Protein AF-0000000084622965 (afdb_homodimer)

InterPro domain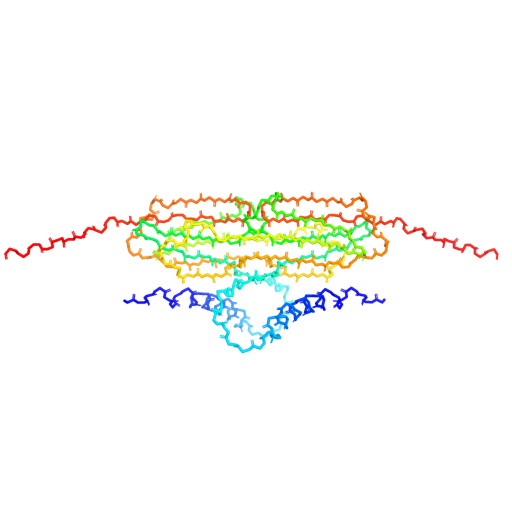s:
  IPR002068 Alpha crystallin/Hsp20 domain [PF00011] (45-143)
  IPR002068 Alpha crystallin/Hsp20 domain [PS01031] (34-144)
  IPR008978 HSP20-like chaperone [G3DSA:2.60.40.790] (1-144)
  IPR008978 HSP20-like chaperone [SSF49764] (32-140)
  IPR031107 Small heat shock protein [PTHR11527] (8-137)

Foldseek 3Di:
DPVQPPPQVVVVVVVCCVVVVVVVPPDDDDPPPPPVQFEDEWDWDWDDDPWKIKIKTFAAPDDPVQWDWDDDPQKIKIKGFFDDDPVVVPDDDPDDDDGGGIYMGIHGHDPQWDPVPKDWDDDNRMIMIITTGHPPPPPPPPDD/DPVQPPPQVVVVVVVCCVVVVVVVPPDDDDPPPPPVQFEDEWDWDWDDDPWKIKIKTFAAPDDPVQWDWDDDPQKIKIKGFFDDDPVVVPDDDPDDDDGGGIYMGIHGHDPQWDPVPKDWDDDNRMIMIITTGHPPPPPPPPDD

Nearest PDB structures (foldseek):
  5j7n-assembly1_A  TM=8.712E-01  e=1.602E-09  Xylella fastidiosa 9a5c
  3w1z-assembly1_B  TM=6.647E-01  e=2.255E-11  Schizosaccharomyces pombe 972h-
  3w1z-assembly1_D  TM=8.334E-01  e=4.338E-09  Schizosaccharomyces pombe 972h-
  3guf-assembly1_B  TM=9.170E-01  e=3.012E-08  Xanthomonas citri
  6ewn-assembly2_B  TM=8.386E-01  e=2.139E-06  Thermostichus vulcanus

Radius of gyration: 23.55 Å; Cα contacts (8 Å, |Δi|>4): 491; chains: 2; bounding box: 37×107×52 Å

pLDDT: mean 78.98, std 23.11, range [28.95, 98.62]

Structure (mmCIF, N/CA/C/O backbone):
data_AF-0000000084622965-model_v1
#
loop_
_entity.id
_entity.type
_entity.pdbx_description
1 polymer Hsp42p
#
loop_
_atom_site.group_PDB
_atom_site.id
_atom_site.type_symbol
_atom_site.label_atom_id
_atom_site.label_alt_id
_atom_site.label_comp_id
_atom_site.label_asym_id
_atom_site.label_entity_id
_atom_site.label_seq_id
_atom_site.pdbx_PDB_ins_code
_atom_site.Cartn_x
_atom_site.Cartn_y
_atom_site.Cartn_z
_atom_site.occupancy
_atom_site.B_iso_or_equiv
_atom_site.auth_seq_id
_atom_site.auth_comp_id
_atom_site.auth_asym_id
_atom_site.auth_atom_id
_atom_site.pdbx_PDB_model_num
ATOM 1 N N . MET A 1 1 ? 11.719 29.719 7.102 1 29.11 1 MET A N 1
ATOM 2 C CA . MET A 1 1 ? 12.398 28.75 7.953 1 29.11 1 MET A CA 1
ATOM 3 C C . MET A 1 1 ? 11.805 27.344 7.754 1 29.11 1 MET A C 1
ATOM 5 O O . MET A 1 1 ? 10.586 27.172 7.766 1 29.11 1 MET A O 1
ATOM 9 N N . SER A 1 2 ? 12.453 26.547 6.969 1 36.47 2 SER A N 1
ATOM 10 C CA . SER A 1 2 ? 12.398 25.234 6.328 1 36.47 2 SER A CA 1
ATOM 11 C C . SER A 1 2 ? 12.164 24.125 7.352 1 36.47 2 SER A C 1
ATOM 13 O O . SER A 1 2 ? 13.109 23.578 7.914 1 36.47 2 SER A O 1
ATOM 15 N N . LEU A 1 3 ? 11.445 24.406 8.305 1 37.72 3 LEU A N 1
ATOM 16 C CA . LEU A 1 3 ? 11.148 23.547 9.445 1 37.72 3 LEU A CA 1
ATOM 17 C C . LEU A 1 3 ? 10.898 22.109 8.992 1 37.72 3 LEU A C 1
ATOM 19 O O . LEU A 1 3 ? 11.195 21.156 9.727 1 37.72 3 LEU A O 1
ATOM 23 N N . TYR A 1 4 ? 10.156 22.031 7.93 1 42.56 4 TYR A N 1
ATOM 24 C CA . TYR A 1 4 ? 9.43 20.797 7.684 1 42.56 4 TYR A CA 1
ATOM 25 C C . TYR A 1 4 ? 10.375 19.688 7.234 1 42.56 4 TYR A C 1
ATOM 27 O O . TYR A 1 4 ? 9.93 18.641 6.781 1 42.56 4 TYR A O 1
ATOM 35 N N . GLN A 1 5 ? 11.5 20.156 6.723 1 42.56 5 GLN A N 1
ATOM 36 C CA . GLN A 1 5 ? 12.305 19.109 6.105 1 42.56 5 GLN A CA 1
ATOM 37 C C . GLN A 1 5 ? 12.609 18 7.098 1 42.56 5 GLN A C 1
ATOM 39 O O . GLN A 1 5 ? 12.609 16.812 6.73 1 42.56 5 GLN A O 1
ATOM 44 N N . SER A 1 6 ? 13.375 18.281 8.172 1 42.88 6 SER A N 1
ATOM 45 C CA . SER A 1 6 ? 14.297 17.391 8.891 1 42.88 6 SER A CA 1
ATOM 46 C C . SER A 1 6 ? 13.539 16.344 9.695 1 42.88 6 SER A C 1
ATOM 48 O O . SER A 1 6 ? 14.117 15.336 10.102 1 42.88 6 SER A O 1
ATOM 50 N N . ASN A 1 7 ? 12.398 16.672 10.188 1 46.59 7 ASN A N 1
ATOM 51 C CA . ASN A 1 7 ? 12.016 15.922 11.383 1 46.59 7 ASN A CA 1
ATOM 52 C C . ASN A 1 7 ? 11.375 14.586 11.023 1 46.59 7 ASN A C 1
ATOM 54 O O . ASN A 1 7 ? 11.156 13.734 11.891 1 46.59 7 ASN A O 1
ATOM 58 N N . VAL A 1 8 ? 10.82 14.531 9.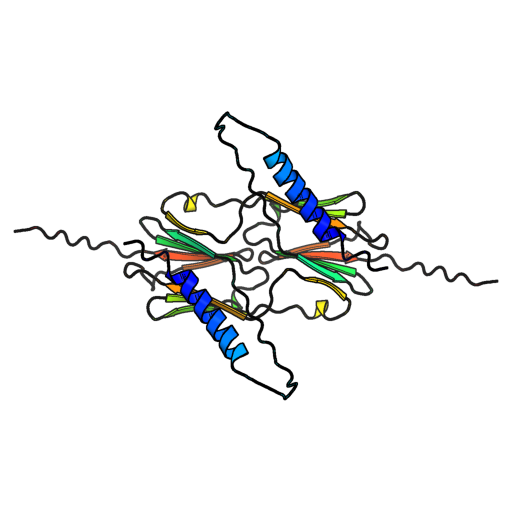922 1 50.03 8 VAL A N 1
ATOM 59 C CA . VAL A 1 8 ? 10.211 13.227 9.672 1 50.03 8 VAL A CA 1
ATOM 60 C C . VAL A 1 8 ? 11.305 12.156 9.617 1 50.03 8 VAL A C 1
ATOM 62 O O . VAL A 1 8 ? 11.133 11.062 10.156 1 50.03 8 VAL A O 1
ATOM 65 N N . ASN A 1 9 ? 12.375 12.5 8.867 1 47.72 9 ASN A N 1
ATOM 66 C CA . ASN A 1 9 ? 13.469 11.539 8.734 1 47.72 9 ASN A CA 1
ATOM 67 C C . ASN A 1 9 ? 14.102 11.211 10.078 1 47.72 9 ASN A C 1
ATOM 69 O O . ASN A 1 9 ? 14.477 10.062 10.336 1 47.72 9 ASN A O 1
ATOM 73 N N . HIS A 1 10 ? 14.227 12.266 10.836 1 49.44 10 HIS A N 1
ATOM 74 C CA . HIS A 1 10 ? 14.922 12.031 12.094 1 49.44 10 HIS A CA 1
ATOM 75 C C . HIS A 1 10 ? 14.086 11.164 13.031 1 49.44 10 HIS A C 1
ATOM 77 O O . HIS A 1 10 ? 14.633 10.375 13.805 1 49.44 10 HIS A O 1
ATOM 83 N N . ILE A 1 11 ? 12.82 11.445 13.008 1 49 11 ILE A N 1
ATOM 84 C CA . ILE A 1 11 ? 12.023 10.664 13.945 1 49 11 ILE A CA 1
ATOM 85 C C . ILE A 1 11 ? 12.039 9.188 13.539 1 49 11 ILE A C 1
ATOM 87 O O . ILE A 1 11 ? 12.148 8.305 14.391 1 49 11 ILE A O 1
ATOM 91 N N . PHE A 1 12 ? 11.977 9 12.227 1 53.34 12 PHE A N 1
ATOM 92 C CA . PHE A 1 12 ? 12.031 7.613 11.773 1 53.34 12 PHE A CA 1
ATOM 93 C C . PHE A 1 12 ? 13.398 7.004 12.07 1 53.34 12 PHE A C 1
ATOM 95 O O . PHE A 1 12 ? 13.492 5.848 12.484 1 53.34 12 PHE A O 1
ATOM 102 N N . ASP A 1 13 ? 14.391 7.828 11.812 1 51.62 13 ASP A N 1
ATOM 103 C CA . ASP A 1 13 ? 15.734 7.328 12.102 1 51.62 13 ASP A CA 1
ATOM 104 C C . ASP A 1 13 ? 15.898 7.039 13.586 1 51.62 13 ASP A C 1
ATOM 106 O O . ASP A 1 13 ? 16.469 6.012 13.969 1 51.62 13 ASP A O 1
ATOM 110 N N . ASP A 1 14 ? 15.43 7.91 14.336 1 49.62 14 ASP A N 1
ATOM 111 C CA . ASP A 1 14 ? 15.641 7.668 15.758 1 49.62 14 ASP A CA 1
ATOM 112 C C . ASP A 1 14 ? 14.805 6.488 16.25 1 49.62 14 ASP A C 1
ATOM 114 O O . ASP A 1 14 ? 15.242 5.73 17.109 1 49.62 14 ASP A O 1
ATOM 118 N N . PHE A 1 15 ? 13.625 6.406 15.797 1 51.97 15 PHE A N 1
ATOM 119 C CA . PHE A 1 15 ? 12.805 5.281 16.219 1 51.97 15 PHE A CA 1
ATOM 120 C C . PHE A 1 15 ? 13.375 3.965 15.711 1 51.97 15 PHE A C 1
ATOM 122 O O . PHE A 1 15 ? 13.461 2.986 16.453 1 51.97 15 PHE A O 1
ATOM 129 N N . ILE A 1 16 ? 13.797 4.008 14.461 1 53.91 16 ILE A N 1
ATOM 130 C CA . ILE A 1 16 ? 14.43 2.811 13.922 1 53.91 16 ILE A CA 1
ATOM 131 C C . ILE A 1 16 ? 15.758 2.559 14.633 1 53.91 16 ILE A C 1
ATOM 133 O O . ILE A 1 16 ? 16.094 1.413 14.945 1 53.91 16 ILE A O 1
ATOM 137 N N . LYS A 1 17 ? 16.422 3.617 14.773 1 51.41 17 LYS A N 1
ATOM 138 C CA . LYS A 1 17 ? 17.656 3.465 15.539 1 51.41 17 LYS A CA 1
ATOM 139 C C . LYS A 1 17 ? 17.359 2.99 16.953 1 51.41 17 LYS A C 1
ATOM 141 O O . LYS A 1 17 ? 18.062 2.121 17.484 1 51.41 17 LYS A O 1
ATOM 146 N N . ASP A 1 18 ? 16.438 3.596 17.562 1 49.41 18 ASP A N 1
ATOM 147 C CA . ASP A 1 18 ? 16.141 3.174 18.922 1 49.41 18 ASP A CA 1
ATOM 148 C C . ASP A 1 18 ? 15.586 1.749 18.953 1 49.41 18 ASP A C 1
ATOM 150 O O . ASP A 1 18 ? 15.953 0.947 19.812 1 49.41 18 ASP A O 1
ATOM 154 N N . LEU A 1 19 ? 14.805 1.505 18 1 50.16 19 LEU A N 1
ATOM 155 C CA . LEU A 1 19 ? 14.328 0.127 17.938 1 50.16 19 LEU A CA 1
ATOM 156 C C . LEU A 1 19 ? 15.438 -0.812 17.484 1 50.16 19 LEU A C 1
ATOM 158 O O . LEU A 1 19 ? 15.516 -1.953 17.938 1 50.16 19 LEU A O 1
ATOM 162 N N . SER A 1 20 ? 16.219 -0.333 16.531 1 50.91 20 SER A N 1
ATOM 163 C CA . SER A 1 20 ? 17.375 -1.125 16.125 1 50.91 20 SER A CA 1
ATOM 164 C C . SER A 1 20 ? 18.406 -1.214 17.25 1 50.91 20 SER A C 1
ATOM 166 O O . SER A 1 20 ? 19.094 -2.229 17.391 1 50.91 20 SER A O 1
ATOM 168 N N . VAL A 1 21 ? 18.719 -0.055 17.875 1 45.91 21 VAL A N 1
ATOM 169 C CA . VAL A 1 21 ? 19.625 -0.029 19.016 1 45.91 21 VAL A CA 1
ATOM 170 C C . VAL A 1 21 ? 19.047 -0.849 20.172 1 45.91 21 VAL A C 1
ATOM 172 O O . VAL A 1 21 ? 19.781 -1.497 20.922 1 45.91 21 VAL A O 1
ATOM 175 N N . ALA A 1 22 ? 17.781 -0.595 20.5 1 38.97 22 ALA A N 1
ATOM 176 C CA . ALA A 1 22 ? 17.234 -1.488 21.516 1 38.97 22 ALA A CA 1
ATOM 177 C C . ALA A 1 22 ? 17.391 -2.949 21.109 1 38.97 22 ALA A C 1
ATOM 179 O O . ALA A 1 22 ? 17.578 -3.82 21.969 1 38.97 22 ALA A O 1
ATOM 180 N N . ARG A 1 23 ? 17.406 -3.098 19.75 1 41.56 23 ARG A N 1
ATOM 181 C CA . ARG A 1 23 ? 17.734 -4.457 19.328 1 41.56 23 ARG A CA 1
ATOM 182 C C . ARG A 1 23 ? 19.234 -4.719 19.453 1 41.56 23 ARG A C 1
ATOM 184 O O . ARG A 1 23 ? 19.672 -5.871 19.406 1 41.56 23 ARG A O 1
ATOM 191 N N . ARG A 1 24 ? 19.969 -3.568 19.141 1 40.38 24 ARG A N 1
ATOM 192 C CA . ARG A 1 24 ? 21.406 -3.773 19.219 1 40.38 24 ARG A CA 1
ATOM 193 C C . ARG A 1 24 ? 21.859 -3.951 20.672 1 40.38 24 ARG A C 1
ATOM 195 O O . ARG A 1 24 ? 22.969 -4.438 20.922 1 40.38 24 ARG A O 1
ATOM 202 N N . GLY A 1 25 ? 21.281 -3.141 21.547 1 41.31 25 GLY A N 1
ATOM 203 C CA . GLY A 1 25 ? 21.906 -3.232 22.859 1 41.31 25 GLY A CA 1
ATOM 204 C C . GLY A 1 25 ? 21.828 -4.621 23.469 1 41.31 25 GLY A C 1
ATOM 205 O O . GLY A 1 25 ? 22.188 -4.82 24.625 1 41.31 25 GLY A O 1
ATOM 206 N N . GLY A 1 26 ? 20.672 -5.297 23.312 1 39.28 26 GLY A N 1
ATOM 207 C CA . GLY A 1 26 ? 20.891 -6.566 24 1 39.28 26 GLY A CA 1
ATOM 208 C C . GLY A 1 26 ? 22.047 -7.367 23.422 1 39.28 26 GLY A C 1
ATOM 209 O O . GLY A 1 26 ? 22.094 -7.602 22.203 1 39.28 26 GLY A O 1
ATOM 210 N N . THR A 1 27 ? 23.156 -7.328 24.031 1 34.44 27 THR A N 1
ATOM 211 C CA . THR A 1 27 ? 24.312 -8.211 23.906 1 34.44 27 THR A CA 1
ATOM 212 C C . THR A 1 27 ? 23.891 -9.57 23.359 1 34.44 27 THR A C 1
ATOM 214 O O . THR A 1 27 ? 22.703 -9.891 23.312 1 34.44 27 THR A O 1
ATOM 217 N N . ARG A 1 28 ? 24.703 -10.789 24.078 1 35.47 28 ARG A N 1
ATOM 218 C CA . ARG A 1 28 ? 25.172 -12.148 23.828 1 35.47 28 ARG A CA 1
ATOM 219 C C . ARG A 1 28 ? 24.016 -13.078 23.484 1 35.47 28 ARG A C 1
ATOM 221 O O . ARG A 1 28 ? 24.016 -13.703 22.422 1 35.47 28 ARG A O 1
ATOM 228 N N . SER A 1 29 ? 23.781 -14.203 24.547 1 36.44 29 SER A N 1
ATOM 229 C CA . SER A 1 29 ? 23.688 -15.664 24.594 1 36.44 29 SER A CA 1
ATOM 230 C C . SER A 1 29 ? 22.297 -16.125 24.188 1 36.44 29 SER A C 1
ATOM 232 O O . SER A 1 29 ? 22.141 -17.203 23.594 1 36.44 29 SER A O 1
ATOM 234 N N . GLY A 1 30 ? 21.281 -16.047 25.219 1 38.72 30 GLY A N 1
ATOM 235 C CA . GLY A 1 30 ? 20.203 -17.016 25.109 1 38.72 30 GLY A CA 1
ATOM 236 C C . GLY A 1 30 ? 19.406 -16.875 23.812 1 38.72 30 GLY A C 1
ATOM 237 O O . GLY A 1 30 ? 19.062 -15.758 23.422 1 38.72 30 GLY A O 1
ATOM 238 N N . ARG A 1 31 ? 19.562 -17.734 22.797 1 37.88 31 ARG A N 1
ATOM 239 C CA . ARG A 1 31 ? 18.766 -18.062 21.609 1 37.88 31 ARG A CA 1
ATOM 240 C C . ARG A 1 31 ? 17.281 -17.766 21.844 1 37.88 31 ARG A C 1
ATOM 242 O O . ARG A 1 31 ? 16.516 -18.672 22.141 1 37.88 31 ARG A O 1
ATOM 249 N N . GLY A 1 32 ? 16.969 -17.078 22.969 1 39.78 32 GLY A N 1
ATOM 250 C CA . GLY A 1 32 ? 15.539 -16.984 23.203 1 39.78 32 GLY A CA 1
ATOM 251 C C . GLY A 1 32 ? 14.758 -16.625 21.938 1 39.78 32 GLY A C 1
ATOM 252 O O . GLY A 1 32 ? 15.336 -16.109 20.984 1 39.78 32 GLY A O 1
ATOM 253 N N . HIS A 1 33 ? 13.609 -17.297 21.75 1 41.19 33 HIS A N 1
ATOM 254 C CA . HIS A 1 33 ? 12.586 -17.047 20.734 1 41.19 33 HIS A CA 1
ATOM 255 C C . HIS A 1 33 ? 12.398 -15.555 20.516 1 41.19 33 HIS A C 1
ATOM 257 O O . HIS A 1 33 ? 11.875 -14.852 21.375 1 41.19 33 HIS A O 1
ATOM 263 N N . ASN A 1 34 ? 13.32 -14.758 20.281 1 41.78 34 ASN A N 1
ATOM 264 C CA . ASN A 1 34 ? 13.281 -13.352 19.891 1 41.78 34 ASN A CA 1
ATOM 265 C C . ASN A 1 34 ? 12.031 -13.031 19.078 1 41.78 34 ASN A C 1
ATOM 267 O O . ASN A 1 34 ? 11.859 -13.516 17.969 1 41.78 34 ASN A O 1
ATOM 271 N N . THR A 1 35 ? 10.875 -13.062 19.797 1 47.41 35 THR A N 1
ATOM 272 C CA . THR A 1 35 ? 9.734 -12.438 19.125 1 47.41 35 THR A CA 1
ATOM 273 C C . THR A 1 35 ? 10.188 -11.234 18.297 1 47.41 35 THR A C 1
ATOM 275 O O . THR A 1 35 ? 10.531 -10.195 18.859 1 47.41 35 THR A O 1
ATOM 278 N N . ASN A 1 36 ? 11.023 -11.344 17.391 1 50.41 36 ASN A N 1
ATOM 279 C CA . ASN A 1 36 ? 11.453 -10.328 16.438 1 50.41 36 ASN A CA 1
ATOM 280 C C . ASN A 1 36 ? 10.297 -9.406 16.047 1 50.41 36 ASN A C 1
ATOM 282 O O . ASN A 1 36 ? 9.406 -9.812 15.297 1 50.41 36 ASN A O 1
ATOM 286 N N . ASN A 1 37 ? 9.898 -8.586 17.016 1 61.97 37 ASN A N 1
ATOM 287 C CA . ASN A 1 37 ? 8.945 -7.527 16.688 1 61.97 37 ASN A CA 1
ATOM 288 C C . ASN A 1 37 ? 9.344 -6.809 15.398 1 61.97 37 ASN A C 1
ATOM 290 O O . ASN A 1 37 ? 10.273 -5.996 15.391 1 61.97 37 ASN A O 1
ATOM 294 N N . THR A 1 38 ? 8.922 -7.297 14.234 1 80.12 38 THR A N 1
ATOM 295 C CA . THR A 1 38 ? 9.195 -6.668 12.945 1 80.12 38 THR A CA 1
ATOM 296 C C . THR A 1 38 ? 8.383 -5.383 12.789 1 80.12 38 THR A C 1
ATOM 298 O O . THR A 1 38 ? 7.258 -5.289 13.281 1 80.12 38 THR A O 1
ATOM 301 N N . PHE A 1 39 ? 9.148 -4.328 12.523 1 88.06 39 PHE A N 1
ATOM 302 C CA . PHE A 1 39 ? 8.508 -3.045 12.266 1 88.06 39 PHE A CA 1
ATOM 303 C C . PHE A 1 39 ? 8.719 -2.621 10.812 1 88.06 39 PHE A C 1
ATOM 305 O O . PHE A 1 39 ? 9.695 -3.023 10.18 1 88.06 39 PHE A O 1
ATOM 312 N N . PHE A 1 40 ? 7.711 -1.913 10.289 1 90.5 40 PHE A N 1
ATOM 313 C CA . PHE A 1 40 ? 7.891 -1.307 8.969 1 90.5 40 PHE A CA 1
ATOM 314 C C . PHE A 1 40 ? 7.422 0.144 8.977 1 90.5 40 PHE A C 1
ATOM 316 O O . PHE A 1 40 ? 6.797 0.597 9.938 1 90.5 40 PHE A O 1
ATOM 323 N N . VAL A 1 41 ? 7.812 0.844 8.016 1 93.88 41 VAL A N 1
ATOM 324 C CA . VAL A 1 41 ? 7.48 2.26 7.891 1 93.88 41 VAL A CA 1
ATOM 325 C C . VAL A 1 41 ? 6.562 2.471 6.691 1 93.88 41 VAL A C 1
ATOM 327 O O . VAL A 1 41 ? 7.008 2.402 5.543 1 93.88 41 VAL A O 1
ATOM 330 N N . PRO A 1 42 ? 5.281 2.77 6.977 1 96.75 42 PRO A N 1
ATOM 331 C CA . PRO A 1 42 ? 4.391 3.014 5.84 1 96.75 42 PRO A CA 1
ATOM 332 C C . PRO A 1 42 ? 4.797 4.238 5.023 1 96.75 42 PRO A C 1
ATOM 334 O O . PRO A 1 42 ? 5.328 5.207 5.578 1 96.75 42 PRO A O 1
ATOM 337 N N . LEU A 1 43 ? 4.559 4.215 3.723 1 96.06 43 LEU A N 1
ATOM 338 C CA . LEU A 1 43 ? 4.812 5.363 2.859 1 96.06 43 LEU A CA 1
ATOM 339 C C . LEU A 1 43 ? 3.762 6.445 3.078 1 96.06 43 LEU A C 1
ATOM 341 O O . LEU A 1 43 ? 2.568 6.152 3.162 1 96.06 43 LEU A O 1
ATOM 345 N N . ILE A 1 44 ? 4.18 7.684 3.168 1 97.25 44 ILE A N 1
ATOM 346 C CA . ILE A 1 44 ? 3.219 8.766 3.383 1 97.25 44 ILE A CA 1
ATOM 347 C C . ILE A 1 44 ? 3.5 9.906 2.408 1 97.25 44 ILE A C 1
ATOM 349 O O . ILE A 1 44 ? 4.621 10.047 1.911 1 97.25 44 ILE A O 1
ATOM 353 N N . ASP A 1 45 ? 2.463 10.625 2.098 1 96.62 45 ASP A N 1
ATOM 354 C CA . ASP A 1 45 ? 2.547 11.953 1.499 1 96.62 45 ASP A CA 1
ATOM 355 C C . ASP A 1 45 ? 2.029 13.023 2.459 1 96.62 45 ASP A C 1
ATOM 357 O O . ASP A 1 45 ? 1.051 12.797 3.174 1 96.62 45 ASP A O 1
ATOM 361 N N . VAL A 1 46 ? 2.686 14.109 2.521 1 96.5 46 VAL A N 1
ATOM 362 C CA . VAL A 1 46 ? 2.203 15.289 3.238 1 96.5 46 VAL A CA 1
ATOM 363 C C . VAL A 1 46 ? 2.162 16.484 2.297 1 96.5 46 VAL A C 1
ATOM 365 O O . VAL A 1 46 ? 3.172 16.828 1.68 1 96.5 46 VAL A O 1
ATOM 368 N N . HIS A 1 47 ? 0.979 17.047 2.18 1 96.19 47 HIS A N 1
ATOM 369 C CA . HIS A 1 47 ? 0.744 18.203 1.34 1 96.19 47 HIS A CA 1
ATOM 370 C C . HIS A 1 47 ? 0.133 19.359 2.145 1 96.19 47 HIS A C 1
ATOM 372 O O . HIS A 1 47 ? -0.588 19.109 3.117 1 96.19 47 HIS A O 1
ATOM 378 N N . GLU A 1 48 ? 0.477 20.531 1.684 1 94.88 48 GLU A N 1
ATOM 379 C CA . GLU A 1 48 ? -0.043 21.703 2.381 1 94.88 48 GLU A CA 1
ATOM 380 C C . GLU A 1 48 ? -0.612 22.719 1.398 1 94.88 48 GLU A C 1
ATOM 382 O O . GLU A 1 48 ? 0.001 23.016 0.367 1 94.88 48 GLU A O 1
ATOM 387 N N . ASN A 1 49 ? -1.786 23.25 1.648 1 93.62 49 ASN A N 1
ATOM 388 C CA . ASN A 1 49 ? -2.279 24.453 0.988 1 93.62 49 ASN A CA 1
ATOM 389 C C . ASN A 1 49 ? -2.625 25.547 1.997 1 93.62 49 ASN A C 1
ATOM 391 O O . ASN A 1 49 ? -2.213 25.484 3.156 1 93.62 49 ASN A O 1
ATOM 395 N N . ASP A 1 50 ? -3.309 26.547 1.572 1 90.69 50 ASP A N 1
ATOM 396 C CA . ASP A 1 50 ? -3.531 27.703 2.438 1 90.69 50 ASP A CA 1
ATOM 397 C C . ASP A 1 50 ? -4.469 27.359 3.59 1 90.69 50 ASP A C 1
ATOM 399 O O . ASP A 1 50 ? -4.367 27.938 4.676 1 90.69 50 ASP A O 1
ATOM 403 N N . ASN A 1 51 ? -5.207 26.328 3.414 1 93.06 51 ASN A N 1
ATOM 404 C CA . ASN A 1 51 ? -6.301 26.078 4.348 1 93.06 51 ASN A CA 1
ATOM 405 C C . ASN A 1 51 ? -6.027 24.859 5.215 1 93.06 51 ASN A C 1
ATOM 407 O O . ASN A 1 51 ? -6.562 24.734 6.32 1 93.06 51 ASN A O 1
ATOM 411 N N . GLU A 1 52 ? -5.281 23.953 4.645 1 95.19 52 GLU A N 1
ATOM 412 C CA . GLU A 1 52 ? -5.172 22.703 5.379 1 95.19 52 GLU A CA 1
ATOM 413 C C . GLU A 1 52 ? -3.936 21.922 4.949 1 95.19 52 GLU A C 1
ATOM 415 O O . GLU A 1 52 ? -3.307 22.234 3.938 1 95.19 52 GLU A O 1
ATOM 420 N N . PHE A 1 53 ? -3.539 20.938 5.773 1 95.19 53 PHE A N 1
ATOM 421 C CA . PHE A 1 53 ? -2.59 19.875 5.434 1 95.19 53 PHE A CA 1
ATOM 422 C C . PHE A 1 53 ? -3.316 18.594 5.059 1 95.19 53 PHE A C 1
ATOM 424 O O . PHE A 1 53 ? -4.391 18.312 5.586 1 95.19 53 PHE A O 1
ATOM 431 N N . PHE A 1 54 ? -2.684 17.891 4.141 1 97.06 54 PHE A N 1
ATOM 432 C CA . PHE A 1 54 ? -3.146 16.562 3.791 1 97.06 54 PHE A CA 1
ATOM 433 C C . PHE A 1 54 ? -2.074 15.523 4.09 1 97.06 54 PHE A C 1
ATOM 435 O O . PHE A 1 54 ? -0.91 15.695 3.725 1 97.06 54 PHE A O 1
ATOM 442 N N . VAL A 1 55 ? -2.492 14.492 4.793 1 97.19 55 VAL A N 1
ATOM 443 C CA . VAL A 1 55 ? -1.604 13.359 5.031 1 97.19 55 VAL A CA 1
ATOM 444 C C . VAL A 1 55 ? -2.221 12.086 4.449 1 97.19 55 VAL A C 1
ATOM 446 O O . VAL A 1 55 ? -3.359 11.734 4.773 1 97.19 55 VAL A O 1
ATOM 449 N N . ASN A 1 56 ? -1.491 11.484 3.549 1 98.12 56 ASN A N 1
ATOM 450 C CA . ASN A 1 56 ? -1.883 10.195 2.99 1 98.12 56 ASN A CA 1
ATOM 451 C C . ASN A 1 56 ? -0.92 9.094 3.408 1 98.12 56 ASN A C 1
ATOM 453 O O . ASN A 1 56 ? 0.297 9.242 3.291 1 98.12 56 ASN A O 1
ATOM 457 N N . ALA A 1 57 ? -1.398 7.996 3.928 1 98.12 57 ALA A N 1
ATOM 458 C CA . ALA A 1 57 ? -0.567 6.867 4.332 1 98.12 57 ALA A CA 1
ATOM 459 C C . ALA A 1 57 ? -1.037 5.574 3.67 1 98.12 57 ALA A C 1
ATOM 461 O O . ALA A 1 57 ? -2.232 5.273 3.66 1 98.12 57 ALA A O 1
ATOM 462 N N . GLU A 1 58 ? -0.107 4.859 3.088 1 98.5 58 GLU A N 1
ATOM 463 C CA . GLU A 1 58 ? -0.433 3.561 2.502 1 98.5 58 GLU A CA 1
ATOM 464 C C . GLU A 1 58 ? -0.459 2.467 3.564 1 98.5 58 GLU A C 1
ATOM 466 O O . GLU A 1 58 ? 0.569 2.158 4.172 1 98.5 58 GLU A O 1
ATOM 471 N N . LEU A 1 59 ? -1.641 1.868 3.711 1 98.44 59 LEU A N 1
ATOM 472 C CA . LEU A 1 59 ? -1.844 0.793 4.676 1 98.44 59 LEU A CA 1
ATOM 473 C C . LEU A 1 59 ? -2.648 -0.346 4.059 1 98.44 59 LEU A C 1
ATOM 475 O O . LEU A 1 59 ? -3.701 -0.72 4.578 1 98.44 59 LEU A O 1
ATOM 479 N N . PRO A 1 60 ? -2.102 -0.919 3.035 1 98.12 60 PRO A N 1
ATOM 480 C CA . PRO A 1 60 ? -2.863 -1.941 2.314 1 98.12 60 PRO A CA 1
ATOM 481 C C . PRO A 1 60 ? -3.143 -3.178 3.164 1 98.12 60 PRO A C 1
ATOM 483 O O . PRO A 1 60 ? -2.25 -3.668 3.861 1 98.12 60 PRO A O 1
ATOM 486 N N . GLY A 1 61 ? -4.344 -3.688 3.109 1 96.94 61 GLY A N 1
ATOM 487 C CA . GLY A 1 61 ? -4.707 -4.926 3.777 1 96.94 61 GLY A CA 1
ATOM 488 C C . GLY A 1 61 ? -5.297 -4.711 5.156 1 96.94 61 GLY A C 1
ATOM 489 O O . GLY A 1 61 ? -5.852 -5.637 5.75 1 96.94 61 GLY A O 1
ATOM 490 N N . LEU A 1 62 ? -5.195 -3.48 5.625 1 97.38 62 LEU A N 1
ATOM 491 C CA . LEU A 1 62 ? -5.73 -3.201 6.953 1 97.38 62 LEU A CA 1
ATOM 492 C C . LEU A 1 62 ? -7.188 -2.752 6.871 1 97.38 62 LEU A C 1
ATOM 494 O O . LEU A 1 62 ? -7.621 -2.227 5.844 1 97.38 62 LEU A O 1
ATOM 498 N N . ASN A 1 63 ? -7.832 -3.033 7.969 1 96 63 ASN A N 1
ATOM 499 C CA . ASN A 1 63 ? -9.148 -2.443 8.195 1 96 63 ASN A CA 1
ATOM 500 C C . ASN A 1 63 ? -9.07 -1.211 9.086 1 96 63 ASN A C 1
ATOM 502 O O . ASN A 1 63 ? -8.094 -1.034 9.82 1 96 63 ASN A O 1
ATOM 506 N N . LYS A 1 64 ? -10.148 -0.483 9.023 1 96 64 LYS A N 1
ATOM 507 C CA . LYS A 1 64 ? -10.18 0.777 9.758 1 96 64 LYS A CA 1
ATOM 508 C C . LYS A 1 64 ? -9.938 0.55 11.242 1 96 64 LYS A C 1
ATOM 510 O O . LYS A 1 64 ? -9.312 1.374 11.906 1 96 64 LYS A O 1
ATOM 515 N N . ASP A 1 65 ? -10.438 -0.574 11.789 1 96.19 65 ASP A N 1
ATOM 516 C CA . ASP A 1 65 ? -10.375 -0.813 13.227 1 96.19 65 ASP A CA 1
ATOM 517 C C . ASP A 1 65 ? -8.961 -1.198 13.656 1 96.19 65 ASP A C 1
ATOM 519 O O . ASP A 1 65 ? -8.664 -1.243 14.852 1 96.19 65 ASP A O 1
ATOM 523 N N . GLN A 1 66 ? -8.094 -1.401 12.672 1 97.19 66 GLN A N 1
ATOM 524 C CA . GLN A 1 66 ? -6.723 -1.788 12.969 1 97.19 66 GLN A CA 1
ATOM 525 C C . GLN A 1 66 ? -5.789 -0.58 12.93 1 97.19 66 GLN A C 1
ATOM 527 O O . GLN A 1 66 ? -4.578 -0.717 13.102 1 97.19 66 GLN A O 1
ATOM 532 N N . ILE A 1 67 ? -6.34 0.559 12.703 1 98.06 67 ILE A N 1
ATOM 533 C CA . ILE A 1 67 ? -5.555 1.783 12.578 1 98.06 67 ILE A CA 1
ATOM 534 C C . ILE A 1 67 ? -5.855 2.715 13.75 1 98.06 67 ILE A C 1
ATOM 536 O O . ILE A 1 67 ? -7.016 3.004 14.039 1 98.06 67 ILE A O 1
ATOM 540 N N . ASN A 1 68 ? -4.793 3.119 14.398 1 98.19 68 ASN A N 1
ATOM 541 C CA . ASN A 1 68 ? -4.902 4.09 15.484 1 98.19 68 ASN A CA 1
ATOM 542 C C . ASN A 1 68 ? -4.344 5.449 15.078 1 98.19 68 ASN A C 1
ATOM 544 O O . ASN A 1 68 ? -3.24 5.535 14.531 1 98.19 68 ASN A O 1
ATOM 548 N N . ILE A 1 69 ? -5.094 6.508 15.312 1 97.88 69 ILE A N 1
ATOM 549 C CA . ILE A 1 69 ? -4.668 7.875 15.039 1 97.88 69 ILE A CA 1
ATOM 550 C C . ILE A 1 69 ? -4.758 8.711 16.312 1 97.88 69 ILE A C 1
ATOM 552 O O . ILE A 1 69 ? -5.816 8.781 16.953 1 97.88 69 ILE A O 1
ATOM 556 N N . ASP A 1 70 ? -3.672 9.289 16.625 1 96.62 70 ASP A N 1
ATOM 557 C CA . ASP A 1 70 ? -3.623 10.109 17.844 1 96.62 70 ASP A CA 1
ATOM 558 C C . ASP A 1 70 ? -2.889 11.422 17.594 1 96.62 70 ASP A C 1
ATOM 560 O O . ASP A 1 70 ? -2.014 11.492 16.719 1 96.62 70 ASP A O 1
ATOM 564 N N . VAL A 1 71 ? -3.365 12.43 18.25 1 95.06 71 VAL A N 1
ATOM 565 C CA . VAL A 1 71 ? -2.613 13.68 18.297 1 95.06 71 VAL A CA 1
ATOM 566 C C . VAL A 1 71 ? -2.127 13.938 19.719 1 95.06 71 VAL A C 1
ATOM 568 O O . VAL A 1 71 ? -2.932 14.047 20.656 1 95.06 71 VAL A O 1
ATOM 571 N N . ARG A 1 72 ? -0.789 14.031 19.812 1 91.75 72 ARG A N 1
ATOM 572 C CA . ARG A 1 72 ? -0.172 14.273 21.109 1 91.75 72 ARG A CA 1
ATOM 573 C C . ARG A 1 72 ? 1.099 15.109 20.969 1 91.75 72 ARG A C 1
ATOM 575 O O . ARG A 1 72 ? 1.92 14.844 20.094 1 91.75 72 ARG A O 1
ATOM 582 N N . ASP A 1 73 ? 1.234 16.062 21.906 1 89.44 73 ASP A N 1
ATOM 583 C CA . ASP A 1 73 ? 2.451 16.875 21.953 1 89.44 73 ASP A CA 1
ATOM 584 C C . ASP A 1 73 ? 2.777 17.469 20.594 1 89.44 73 ASP A C 1
ATOM 586 O O . ASP A 1 73 ? 3.908 17.344 20.109 1 89.44 73 ASP A O 1
ATOM 590 N N . ASN A 1 74 ? 1.82 17.922 19.859 1 89.25 74 ASN A N 1
ATOM 591 C CA . ASN A 1 74 ? 1.94 18.609 18.578 1 89.25 74 ASN A CA 1
ATOM 592 C C . ASN A 1 74 ? 2.434 17.656 17.484 1 89.25 74 ASN A C 1
ATOM 594 O O . ASN A 1 74 ? 3.266 18.031 16.656 1 89.25 74 ASN A O 1
ATOM 598 N N . ALA A 1 75 ? 2.004 16.391 17.656 1 94.44 75 ALA A N 1
ATOM 599 C CA . ALA A 1 75 ? 2.361 15.422 16.641 1 94.44 75 ALA A CA 1
ATOM 600 C C . ALA A 1 75 ? 1.166 14.547 16.266 1 94.44 75 ALA A C 1
ATOM 602 O O . ALA A 1 75 ? 0.392 14.148 17.141 1 94.44 75 ALA A O 1
ATOM 603 N N . LEU A 1 76 ? 1.01 14.344 15.039 1 96 76 LEU A N 1
ATOM 604 C CA . LEU A 1 76 ? 0.073 13.344 14.547 1 96 76 LEU A CA 1
ATOM 605 C C . LEU A 1 76 ? 0.716 11.961 14.531 1 96 76 LEU A C 1
ATOM 607 O O . LEU A 1 76 ? 1.767 11.766 13.922 1 96 76 LEU A O 1
ATOM 611 N N . ILE A 1 77 ? 0.127 11 15.281 1 96.44 77 ILE A N 1
ATOM 612 C CA . ILE A 1 77 ? 0.697 9.664 15.383 1 96.44 77 ILE A CA 1
ATOM 613 C C . ILE A 1 77 ? -0.241 8.648 14.734 1 96.44 77 ILE A C 1
ATOM 615 O O . ILE A 1 77 ? -1.418 8.562 15.094 1 96.44 77 ILE A O 1
ATOM 619 N N . ILE A 1 78 ? 0.268 7.957 13.766 1 97.25 78 ILE A N 1
ATOM 620 C CA . ILE A 1 78 ? -0.446 6.867 13.109 1 97.25 78 ILE A CA 1
ATOM 621 C C . ILE A 1 78 ? 0.225 5.535 13.445 1 97.25 78 ILE A C 1
ATOM 623 O O . ILE A 1 78 ? 1.436 5.383 13.258 1 97.25 78 ILE A O 1
ATOM 627 N N . SER A 1 79 ? -0.577 4.633 13.984 1 97.62 79 SER A N 1
ATOM 628 C CA . SER A 1 79 ? 0.029 3.361 14.367 1 97.62 79 SER A CA 1
ATOM 629 C C . SER A 1 79 ? -0.926 2.197 14.133 1 97.62 79 SER A C 1
ATOM 631 O O . SER A 1 79 ? -2.123 2.402 13.914 1 97.62 79 SER A O 1
ATOM 633 N N . GLY A 1 80 ? -0.408 0.982 14.141 1 97.06 80 GLY A N 1
ATOM 634 C CA . GLY A 1 80 ? -1.153 -0.252 13.961 1 97.06 80 GLY A CA 1
ATOM 635 C C . GLY A 1 80 ? -0.262 -1.463 13.758 1 97.06 80 GLY A C 1
ATOM 636 O O . GLY A 1 80 ? 0.922 -1.432 14.102 1 97.06 80 GLY A O 1
ATOM 637 N N . GLU A 1 81 ? -0.927 -2.512 13.297 1 96 81 GLU A N 1
ATOM 638 C CA . GLU A 1 81 ? -0.182 -3.748 13.078 1 96 81 GLU A CA 1
ATOM 639 C C . GLU A 1 81 ? -0.771 -4.551 11.922 1 96 81 GLU A C 1
ATOM 641 O O . GLU A 1 81 ? -1.993 -4.668 11.797 1 96 81 GLU A O 1
ATOM 646 N N . THR A 1 82 ? 0.099 -4.938 11.086 1 94.25 82 THR A N 1
ATOM 647 C CA . THR A 1 82 ? -0.287 -5.871 10.031 1 94.25 82 THR A CA 1
ATOM 648 C C . THR A 1 82 ? 0.278 -7.262 10.305 1 94.25 82 THR A C 1
ATOM 650 O O . THR A 1 82 ? 1.396 -7.395 10.805 1 94.25 82 THR A O 1
ATOM 653 N N . LYS A 1 83 ? -0.551 -8.266 10.031 1 92.44 83 LYS A N 1
ATOM 654 C CA . LYS A 1 83 ? -0.125 -9.648 10.234 1 92.44 83 LYS A CA 1
ATOM 655 C C . LYS A 1 83 ? -0.29 -10.461 8.961 1 92.44 83 LYS A C 1
ATOM 657 O O . LYS A 1 83 ? -1.222 -10.234 8.188 1 92.44 83 LYS A O 1
ATOM 662 N N . LYS A 1 84 ? 0.695 -11.352 8.891 1 91.56 84 LYS A N 1
ATOM 663 C CA . LYS A 1 84 ? 0.526 -12.328 7.812 1 91.56 84 LYS A CA 1
ATOM 664 C C . LYS A 1 84 ? -0.625 -13.281 8.109 1 91.56 84 LYS A C 1
ATOM 666 O O . LYS A 1 84 ? -0.755 -13.773 9.234 1 91.56 84 LYS A O 1
ATOM 671 N N . GLU A 1 85 ? -1.495 -13.461 7.141 1 92 85 GLU A N 1
ATOM 672 C CA . GLU A 1 85 ? -2.619 -14.367 7.371 1 92 85 GLU A CA 1
ATOM 673 C C . GLU A 1 85 ? -2.143 -15.797 7.582 1 92 85 GLU A C 1
ATOM 675 O O . GLU A 1 85 ? -1.184 -16.234 6.945 1 92 85 GLU A O 1
ATOM 680 N N . GLN A 1 86 ? -2.922 -16.484 8.312 1 89.88 86 GLN A N 1
ATOM 681 C CA . GLN A 1 86 ? -2.57 -17.859 8.688 1 89.88 86 GLN A CA 1
ATOM 682 C C . GLN A 1 86 ? -2.551 -18.766 7.473 1 89.88 86 GLN A C 1
ATOM 684 O O . GLN A 1 86 ? -1.773 -19.719 7.422 1 89.88 86 GLN A O 1
ATOM 689 N N . LYS A 1 87 ? -3.4 -18.469 6.566 1 88 87 LYS A N 1
ATOM 690 C CA . LYS A 1 87 ? -3.525 -19.312 5.391 1 88 87 LYS A CA 1
ATOM 691 C C . LYS A 1 87 ? -2.221 -19.359 4.602 1 88 87 LYS A C 1
ATOM 693 O O . LYS A 1 87 ? -2.023 -20.25 3.764 1 88 87 LYS A O 1
ATOM 698 N N . TYR A 1 88 ? -1.332 -18.484 4.922 1 90.12 88 TYR A N 1
ATOM 699 C CA . TYR A 1 88 ? -0.069 -18.438 4.191 1 90.12 88 TYR A CA 1
ATOM 700 C C . TYR A 1 88 ? 1.041 -19.109 4.988 1 90.12 88 TYR A C 1
ATOM 702 O O . TYR A 1 88 ? 2.201 -19.125 4.566 1 90.12 88 TYR A O 1
ATOM 710 N N . GLU A 1 89 ? 0.658 -19.672 6.062 1 84.5 89 GLU A N 1
ATOM 711 C CA . GLU A 1 89 ? 1.651 -20.328 6.91 1 84.5 89 GLU A CA 1
ATOM 712 C C . GLU A 1 89 ? 1.98 -21.734 6.402 1 84.5 89 GLU A C 1
ATOM 714 O O . GLU A 1 89 ? 3.068 -22.25 6.66 1 84.5 89 GLU A O 1
ATOM 719 N N . LYS A 1 90 ? 0.966 -22.266 5.766 1 85.5 90 LYS A N 1
ATOM 720 C CA . LYS A 1 90 ? 1.18 -23.594 5.195 1 85.5 90 LYS A CA 1
ATOM 721 C C . LYS A 1 90 ? 1.773 -23.5 3.791 1 85.5 90 LYS A C 1
ATOM 723 O O . LYS A 1 90 ? 1.378 -22.641 3.002 1 85.5 90 LYS A O 1
ATOM 728 N N . GLY A 1 91 ? 2.734 -24.312 3.564 1 89.69 91 GLY A N 1
ATOM 729 C CA . GLY A 1 91 ? 3.328 -24.328 2.236 1 89.69 91 GLY A CA 1
ATOM 730 C C . GLY A 1 91 ? 4.602 -23.5 2.148 1 89.69 91 GLY A C 1
ATOM 731 O O . GLY A 1 91 ? 5.355 -23.406 3.117 1 89.69 91 GLY A O 1
ATOM 732 N N . GLU A 1 92 ? 4.867 -22.984 0.918 1 93.38 92 GLU A N 1
ATOM 733 C CA . GLU A 1 92 ? 6.133 -22.312 0.643 1 93.38 92 GLU A CA 1
ATOM 734 C C . GLU A 1 92 ? 5.91 -20.859 0.243 1 93.38 92 GLU A C 1
ATOM 736 O O . GLU A 1 92 ? 5 -20.547 -0.531 1 93.38 92 GLU A O 1
ATOM 741 N N . THR A 1 93 ? 6.703 -19.984 0.891 1 93.31 93 THR A N 1
ATOM 742 C CA . THR A 1 93 ? 6.734 -18.594 0.442 1 93.31 93 THR A CA 1
ATOM 743 C C . THR A 1 93 ? 7.734 -18.422 -0.698 1 93.31 93 THR A C 1
ATOM 745 O O . THR A 1 93 ? 8.945 -18.562 -0.499 1 93.31 93 THR A O 1
ATOM 748 N N . ILE A 1 94 ? 7.23 -18.078 -1.817 1 93.06 94 ILE A N 1
ATOM 749 C CA . ILE A 1 94 ? 8.07 -17.953 -3.004 1 93.06 94 ILE A CA 1
ATOM 750 C C . ILE A 1 94 ? 8.641 -16.531 -3.086 1 93.06 94 ILE A C 1
ATOM 752 O O . ILE A 1 94 ? 9.828 -16.344 -3.369 1 93.06 94 ILE A O 1
ATOM 756 N N . ILE A 1 95 ? 7.867 -15.547 -2.92 1 93.5 95 ILE A N 1
ATOM 757 C CA . ILE A 1 95 ? 8.234 -14.133 -2.91 1 93.5 95 ILE A CA 1
ATOM 758 C C . ILE A 1 95 ? 7.594 -13.445 -1.711 1 93.5 95 ILE A C 1
ATOM 760 O O . ILE A 1 95 ? 6.414 -13.664 -1.414 1 93.5 95 ILE A O 1
ATOM 764 N N . GLN A 1 96 ? 8.336 -12.734 -0.943 1 94.38 96 GLN A N 1
ATOM 765 C CA . GLN A 1 96 ? 7.816 -11.867 0.108 1 94.38 96 GLN A CA 1
ATOM 766 C C . GLN A 1 96 ? 8.383 -10.453 -0.005 1 94.38 96 GLN A C 1
ATOM 768 O O . GLN A 1 96 ? 9.531 -10.211 0.373 1 94.38 96 GLN A O 1
ATOM 773 N N . GLU A 1 97 ? 7.59 -9.578 -0.522 1 95.44 97 GLU A N 1
ATOM 774 C CA . GLU A 1 97 ? 8.016 -8.188 -0.649 1 95.44 97 GLU A CA 1
ATOM 775 C C . GLU A 1 97 ? 7.27 -7.293 0.337 1 95.44 97 GLU A C 1
ATOM 777 O O . GLU A 1 97 ? 7.746 -6.207 0.68 1 95.44 97 GLU A O 1
ATOM 782 N N . ARG A 1 98 ? 6.125 -7.75 0.783 1 95.81 98 ARG A N 1
ATOM 783 C CA . ARG A 1 98 ? 5.301 -6.965 1.695 1 95.81 98 ARG A CA 1
ATOM 784 C C . ARG A 1 98 ? 5.859 -7.008 3.113 1 95.81 98 ARG A C 1
ATOM 786 O O . ARG A 1 98 ? 6.48 -7.996 3.512 1 95.81 98 ARG A O 1
ATOM 793 N N . SER A 1 99 ? 5.57 -5.902 3.783 1 92.94 99 SER A N 1
ATOM 794 C CA . SER A 1 99 ? 6.016 -5.812 5.168 1 92.94 99 SER A CA 1
ATOM 795 C C . SE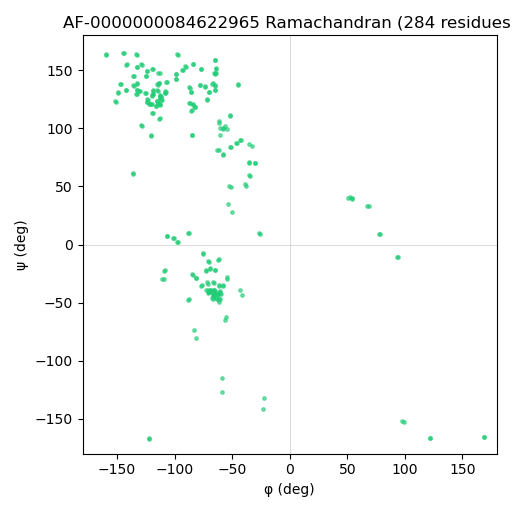R A 1 99 ? 4.891 -6.164 6.137 1 92.94 99 SER A C 1
ATOM 797 O O . SER A 1 99 ? 3.732 -5.812 5.902 1 92.94 99 SER A O 1
ATOM 799 N N . TYR A 1 100 ? 5.379 -6.848 7.188 1 93.75 100 TYR A N 1
ATOM 800 C CA . TYR A 1 100 ? 4.449 -7.211 8.25 1 93.75 100 TYR A CA 1
ATOM 801 C C . TYR A 1 100 ? 4.988 -6.785 9.617 1 93.75 100 TYR A C 1
ATOM 803 O O . TYR A 1 100 ? 6.203 -6.684 9.805 1 93.75 100 TYR A O 1
ATOM 811 N N . GLY A 1 101 ? 4.102 -6.59 10.555 1 94.69 101 GLY A N 1
ATOM 812 C CA . GLY A 1 101 ? 4.48 -6.148 11.891 1 94.69 101 GLY A CA 1
ATOM 813 C C . GLY A 1 101 ? 3.822 -4.844 12.297 1 94.69 101 GLY A C 1
ATOM 814 O O . GLY A 1 101 ? 2.83 -4.43 11.695 1 94.69 101 GLY A O 1
ATOM 815 N N . SER A 1 102 ? 4.371 -4.34 13.328 1 95.81 102 SER A N 1
ATOM 816 C CA . SER A 1 102 ? 3.832 -3.08 13.828 1 95.81 102 SER A CA 1
ATOM 817 C C . SER A 1 102 ? 4.426 -1.889 13.086 1 95.81 102 SER A C 1
ATOM 819 O O . SER A 1 102 ? 5.5 -1.993 12.492 1 95.81 102 SER A O 1
ATOM 821 N N . PHE A 1 103 ? 3.682 -0.845 13.102 1 94.31 103 PHE A N 1
ATOM 822 C CA . PHE A 1 103 ? 4.188 0.399 12.531 1 94.31 103 PHE A CA 1
ATOM 823 C C . PHE A 1 103 ? 3.744 1.596 13.359 1 94.31 103 PHE A C 1
ATOM 825 O O . PHE A 1 103 ? 2.721 1.537 14.047 1 94.31 103 PHE A O 1
ATOM 832 N N . THR A 1 104 ? 4.508 2.623 13.273 1 94.94 104 THR A N 1
ATOM 833 C CA . THR A 1 104 ? 4.199 3.916 13.875 1 94.94 104 THR A CA 1
ATOM 834 C C . THR A 1 104 ? 4.832 5.051 13.07 1 94.94 104 THR A C 1
ATOM 836 O O . THR A 1 104 ? 6.023 5.008 12.758 1 94.94 104 THR A O 1
ATOM 839 N N . ARG A 1 105 ? 4.008 5.957 12.625 1 94.69 105 ARG A N 1
ATOM 840 C CA . ARG A 1 105 ? 4.477 7.188 12 1 94.69 105 ARG A CA 1
ATOM 841 C C . ARG A 1 105 ? 4.105 8.406 12.844 1 94.69 105 ARG A C 1
ATOM 843 O O . ARG A 1 105 ? 2.98 8.508 13.336 1 94.69 105 ARG A O 1
ATOM 850 N N . SER A 1 106 ? 5.055 9.219 13.039 1 94.31 106 SER A N 1
ATOM 851 C CA . SER A 1 106 ? 4.812 10.469 13.75 1 94.31 106 SER A CA 1
ATOM 852 C C . SER A 1 106 ? 5.141 11.672 12.867 1 94.31 106 SER A C 1
ATOM 854 O O . SER A 1 106 ? 6.23 11.75 12.297 1 94.31 106 SER A O 1
ATOM 856 N N . ILE A 1 107 ? 4.203 12.57 12.766 1 93 107 ILE A N 1
ATOM 857 C CA . ILE A 1 107 ? 4.367 13.773 11.953 1 93 107 ILE A CA 1
ATOM 858 C C . ILE A 1 107 ? 4.199 15.016 12.828 1 93 107 ILE A C 1
ATOM 860 O O . ILE A 1 107 ? 3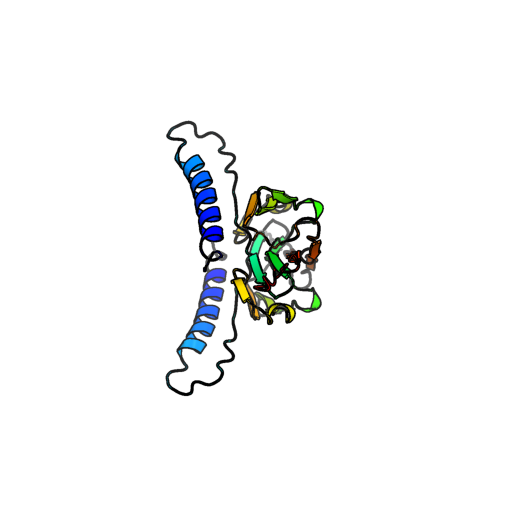.148 15.211 13.445 1 93 107 ILE A O 1
ATOM 864 N N . SER A 1 108 ? 5.184 15.797 12.859 1 93.31 108 SER A N 1
ATOM 865 C CA . SER A 1 108 ? 5.094 17.031 13.625 1 93.31 108 SER A CA 1
ATOM 866 C C . SER A 1 108 ? 4.082 17.984 13.008 1 93.31 108 SER A C 1
ATOM 868 O O . SER A 1 108 ? 4.039 18.156 11.789 1 93.31 108 SER A O 1
ATOM 870 N N . LEU A 1 109 ? 3.33 18.609 13.914 1 92.38 109 LEU A N 1
ATOM 871 C CA . LEU A 1 109 ? 2.291 19.516 13.445 1 92.38 109 LEU A CA 1
ATOM 872 C C . LEU A 1 109 ? 2.68 20.969 13.719 1 92.38 109 LEU A C 1
ATOM 874 O O . LEU A 1 109 ? 3.043 21.312 14.844 1 92.38 109 LEU A O 1
ATOM 878 N N . PRO A 1 110 ? 2.52 21.75 12.688 1 91.06 110 PRO A N 1
ATOM 879 C CA . PRO A 1 110 ? 2.707 23.188 12.961 1 91.06 110 PRO A CA 1
ATOM 880 C C . PRO A 1 110 ? 1.654 23.75 13.914 1 91.06 110 PRO A C 1
ATOM 882 O O . PRO A 1 110 ? 0.556 23.188 14.016 1 91.06 110 PRO A O 1
ATOM 885 N N . PRO A 1 111 ? 2.027 24.875 14.516 1 90 111 PRO A N 1
ATOM 886 C CA . PRO A 1 111 ? 1.13 25.438 15.523 1 90 111 PRO A CA 1
ATOM 887 C C . PRO A 1 111 ? -0.202 25.906 14.938 1 90 111 PRO A C 1
ATOM 889 O O . PRO A 1 111 ? -1.19 26.031 15.672 1 90 111 PRO A O 1
ATOM 892 N N . ASN A 1 112 ? -0.293 26.172 13.742 1 91.62 112 ASN A N 1
ATOM 893 C CA . ASN A 1 112 ? -1.513 26.719 13.156 1 91.62 112 ASN A CA 1
ATOM 894 C C . ASN A 1 112 ? -2.471 25.609 12.719 1 91.62 112 ASN A C 1
ATOM 896 O O . ASN A 1 112 ? -3.455 25.875 12.023 1 91.62 112 ASN A O 1
ATOM 900 N N . VAL A 1 113 ? -2.197 24.375 13.086 1 94.5 113 VAL A N 1
ATOM 901 C CA . VAL A 1 113 ? -3.109 23.281 12.781 1 94.5 113 VAL A CA 1
ATOM 902 C C . VAL A 1 113 ? -4.176 23.172 13.867 1 94.5 113 VAL A C 1
ATOM 904 O O . VAL A 1 113 ? -3.863 23.219 15.055 1 94.5 113 VAL A O 1
ATOM 907 N N . LYS A 1 114 ? -5.434 23.094 13.477 1 94.25 114 LYS A N 1
ATOM 908 C CA . LYS A 1 114 ? -6.543 22.859 14.391 1 94.25 114 LYS A CA 1
ATOM 909 C C . LYS A 1 114 ? -6.734 21.359 14.648 1 94.25 114 LYS A C 1
ATOM 911 O O . LYS A 1 114 ? -7.523 20.703 13.961 1 94.25 114 LYS A O 1
ATOM 916 N N . ALA A 1 115 ? -6.148 20.906 15.68 1 93.19 115 ALA A N 1
ATOM 917 C CA . ALA A 1 115 ? -6.094 19.469 15.945 1 93.19 115 ALA A CA 1
ATOM 918 C C . ALA A 1 115 ? -7.496 18.891 16.125 1 93.19 115 ALA A C 1
ATOM 920 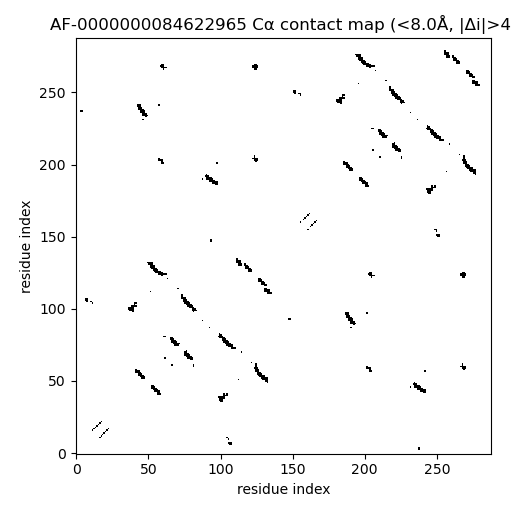O O . ALA A 1 115 ? -7.758 17.75 15.734 1 93.19 115 ALA A O 1
ATOM 921 N N . GLU A 1 116 ? -8.398 19.641 16.703 1 93.5 116 GLU A N 1
ATOM 922 C CA . GLU A 1 116 ? -9.742 19.156 17.016 1 93.5 116 GLU A CA 1
ATOM 923 C C . GLU A 1 116 ? -10.57 18.984 15.742 1 93.5 116 GLU A C 1
ATOM 925 O O . GLU A 1 116 ? -11.609 18.312 15.766 1 93.5 116 GLU A O 1
ATOM 930 N N . ASP A 1 117 ? -10.109 19.531 14.664 1 95.62 117 ASP A N 1
ATOM 931 C CA . ASP A 1 117 ? -10.898 19.5 13.438 1 95.62 117 ASP A CA 1
ATOM 932 C C . ASP A 1 117 ? -10.32 18.5 12.43 1 95.62 117 ASP A C 1
ATOM 934 O O . ASP A 1 117 ? -10.789 18.422 11.289 1 95.62 117 ASP A O 1
ATOM 938 N N . ILE A 1 118 ? -9.367 17.781 12.891 1 97 118 ILE A N 1
ATOM 939 C CA . ILE A 1 118 ? -8.742 16.812 11.992 1 97 118 ILE A CA 1
ATOM 940 C C . ILE A 1 118 ? -9.758 15.742 11.602 1 97 118 ILE A C 1
ATOM 942 O O . ILE A 1 118 ? -10.492 15.242 12.461 1 97 118 ILE A O 1
ATOM 946 N N . THR A 1 119 ? -9.836 15.43 10.305 1 98 119 THR A N 1
ATOM 947 C CA . THR A 1 119 ? -10.703 14.367 9.82 1 98 119 THR A CA 1
ATOM 948 C C . THR A 1 119 ? -9.898 13.273 9.125 1 98 119 THR A C 1
ATOM 950 O O . THR A 1 119 ? -8.805 13.539 8.609 1 98 119 THR A O 1
ATOM 953 N N . ALA A 1 120 ? -10.422 12.07 9.188 1 98.12 120 ALA A N 1
ATOM 954 C CA . ALA A 1 120 ? -9.742 10.922 8.602 1 98.12 120 ALA A CA 1
ATOM 955 C C . ALA A 1 120 ? -10.703 10.086 7.758 1 98.12 120 ALA A C 1
ATOM 957 O O . ALA A 1 120 ? -11.875 9.922 8.117 1 98.12 120 ALA A O 1
ATOM 958 N N . LYS A 1 121 ? -10.242 9.664 6.66 1 97.81 121 LYS A N 1
ATOM 959 C CA . LYS A 1 121 ? -10.938 8.711 5.801 1 97.81 121 LYS A CA 1
ATOM 960 C C . LYS A 1 121 ? -10.008 7.562 5.395 1 97.81 121 LYS A C 1
ATOM 962 O O . LYS A 1 121 ? -8.836 7.781 5.09 1 97.81 121 LYS A O 1
ATOM 967 N N . PHE A 1 122 ? -10.516 6.359 5.539 1 97.88 122 PHE A N 1
ATOM 968 C CA . PHE A 1 122 ? -9.758 5.191 5.109 1 97.88 122 PHE A CA 1
ATOM 969 C C . PHE A 1 122 ? -10.5 4.426 4.027 1 97.88 122 PHE A C 1
ATOM 971 O O . PHE A 1 122 ? -11.57 3.865 4.277 1 97.88 122 PHE A O 1
ATOM 978 N N . GLU A 1 123 ? -9.867 4.465 2.797 1 96.44 123 GLU A N 1
ATOM 979 C CA . GLU A 1 123 ? -10.477 3.801 1.647 1 96.44 123 GLU A CA 1
ATOM 980 C C . GLU A 1 123 ? -9.414 3.143 0.767 1 96.44 123 GLU A C 1
ATOM 982 O O . GLU A 1 123 ? -8.375 3.742 0.487 1 96.44 123 GLU A O 1
ATOM 987 N N . ASN A 1 124 ? -9.672 1.898 0.4 1 97 124 ASN A N 1
ATOM 988 C CA . ASN A 1 124 ? -8.82 1.161 -0.525 1 97 124 ASN A CA 1
ATOM 989 C C . ASN A 1 124 ? -7.367 1.145 -0.057 1 97 124 ASN A C 1
ATOM 991 O O . ASN A 1 124 ? -6.453 1.363 -0.852 1 97 124 ASN A O 1
ATOM 995 N N . GLY A 1 125 ? -7.246 0.983 1.249 1 97.94 125 GLY A N 1
ATOM 996 C CA . GLY A 1 125 ? -5.922 0.81 1.819 1 97.94 125 GLY A CA 1
ATOM 997 C C . GLY A 1 125 ? -5.148 2.109 1.943 1 97.94 125 GLY A C 1
ATOM 998 O O . GLY A 1 125 ? -3.939 2.1 2.178 1 97.94 125 GLY A O 1
ATOM 999 N N . LEU A 1 126 ? -5.855 3.213 1.694 1 98.38 126 LEU A N 1
ATOM 1000 C CA . LEU A 1 126 ? -5.246 4.535 1.8 1 98.38 126 LEU A CA 1
ATOM 1001 C C . LEU A 1 126 ? -5.906 5.348 2.91 1 98.38 126 LEU A C 1
ATOM 1003 O O . LEU A 1 126 ? -7.117 5.574 2.885 1 98.38 126 LEU A O 1
ATOM 1007 N N . LEU A 1 127 ? -5.105 5.738 3.914 1 98.62 127 LEU A N 1
ATOM 1008 C CA . LEU A 1 127 ? -5.566 6.645 4.961 1 98.62 127 LEU A CA 1
ATOM 1009 C C . LEU A 1 127 ? -5.367 8.102 4.543 1 98.62 127 LEU A C 1
ATOM 1011 O O . LEU A 1 127 ? -4.262 8.5 4.18 1 98.62 127 LEU A O 1
ATOM 1015 N N . GLU A 1 128 ? -6.43 8.812 4.531 1 98.38 128 GLU A N 1
ATOM 1016 C CA . GLU A 1 128 ? -6.359 10.234 4.211 1 98.38 128 GLU A CA 1
ATOM 1017 C C . GLU A 1 128 ? -6.77 11.094 5.402 1 98.38 128 GLU A C 1
ATOM 1019 O O . GLU A 1 128 ? -7.875 10.953 5.926 1 98.38 128 GLU A O 1
ATOM 1024 N N . LEU A 1 129 ? -5.891 11.961 5.801 1 98.44 129 LEU A N 1
ATOM 1025 C CA . LEU A 1 129 ? -6.176 12.891 6.887 1 98.44 129 LEU A CA 1
ATOM 1026 C C . LEU A 1 129 ? -6.191 14.328 6.383 1 98.44 129 LEU A C 1
ATOM 1028 O O . LEU A 1 129 ? -5.359 14.711 5.555 1 98.44 129 LEU A O 1
ATOM 1032 N N . LYS A 1 130 ? -7.121 15.023 6.852 1 98.06 130 LYS A N 1
ATOM 1033 C CA . LYS A 1 130 ? -7.199 16.469 6.621 1 98.06 130 LYS A CA 1
ATOM 1034 C C . LYS A 1 130 ? -6.973 17.234 7.918 1 98.06 130 LYS A C 1
ATOM 1036 O O . LYS A 1 130 ? -7.629 16.984 8.93 1 98.06 130 LYS A O 1
ATOM 1041 N N . LEU A 1 131 ? -6.043 18.156 7.863 1 97.5 131 LEU A N 1
ATOM 1042 C CA . LEU A 1 131 ? -5.668 18.953 9.031 1 97.5 131 LEU A CA 1
ATOM 1043 C C . LEU A 1 131 ? -5.883 20.438 8.781 1 97.5 131 LEU A C 1
ATOM 1045 O O . LEU A 1 131 ? -4.977 21.125 8.312 1 97.5 131 LEU A O 1
ATOM 1049 N N . PRO A 1 132 ? -7.02 20.953 9.172 1 97.25 132 PRO A N 1
ATOM 1050 C CA . PRO A 1 132 ? -7.305 22.375 8.922 1 97.25 132 PRO A CA 1
ATOM 1051 C C . PRO A 1 132 ? -6.371 23.312 9.695 1 97.25 132 PRO A C 1
ATOM 1053 O O . PRO A 1 132 ? -5.957 22.984 10.812 1 97.25 132 PRO A O 1
ATOM 1056 N N . LYS A 1 133 ? -6.105 24.453 9.062 1 94.44 133 LYS A N 1
ATOM 1057 C CA . LYS A 1 133 ? -5.289 25.469 9.703 1 94.44 133 LYS A CA 1
ATOM 1058 C C . LYS A 1 133 ? -6.16 26.484 10.438 1 94.44 133 LYS A C 1
ATOM 1060 O O . LYS A 1 133 ? -7.297 26.75 10.039 1 94.44 133 LYS A O 1
ATOM 1065 N N . SER A 1 134 ? -5.535 27.016 11.5 1 89.75 134 SER A N 1
ATOM 1066 C CA . SER A 1 134 ? -6.207 28.109 12.188 1 89.75 134 SER A CA 1
ATOM 1067 C C . SER A 1 134 ? -6.055 29.422 11.414 1 89.75 134 SER A C 1
ATOM 1069 O O . SER A 1 134 ? -5.055 29.625 10.727 1 89.75 134 SER A O 1
ATOM 1071 N N . ALA A 1 135 ? -7.066 30.203 11.289 1 73.62 135 ALA A N 1
ATOM 1072 C CA . ALA A 1 135 ? -7.039 31.5 10.609 1 73.62 135 ALA A CA 1
ATOM 1073 C C . ALA A 1 135 ? -5.902 32.375 11.133 1 73.62 135 ALA A C 1
ATOM 1075 O O . ALA A 1 135 ? -5.547 32.312 12.312 1 73.62 135 ALA A O 1
ATOM 1076 N N . SER A 1 136 ? -4.906 32.594 10.273 1 61.44 136 SER A N 1
ATOM 1077 C CA . SER A 1 136 ? -3.855 33.5 10.672 1 61.44 136 SER A CA 1
ATOM 1078 C C . SER A 1 136 ? -4.438 34.75 11.344 1 61.44 136 SER A C 1
ATOM 1080 O O . SER A 1 136 ? -5.367 35.375 10.82 1 61.44 136 SER A O 1
ATOM 1082 N N . SER A 1 137 ? -4.562 34.625 12.586 1 51.16 137 SER A N 1
ATOM 1083 C CA . SER A 1 137 ? -4.891 35.906 13.211 1 51.16 137 SER A CA 1
ATOM 1084 C C . SER A 1 137 ? -3.922 37 12.773 1 51.16 137 SER A C 1
ATOM 1086 O O . SER A 1 137 ? -2.746 36.969 13.148 1 51.16 137 SER A O 1
ATOM 1088 N N . GLY A 1 138 ? -3.764 37.062 11.523 1 49.84 138 GLY A N 1
ATOM 1089 C CA . GLY A 1 138 ? -2.967 38.25 11.188 1 49.84 138 GLY A CA 1
ATOM 1090 C C . GLY A 1 138 ? -3.205 39.406 12.117 1 49.84 138 GLY A C 1
ATOM 1091 O O . GLY A 1 138 ? -4.344 39.844 12.281 1 49.84 138 GLY A O 1
ATOM 1092 N N . LYS A 1 139 ? -2.531 39.375 13.141 1 51.84 139 LYS A N 1
ATOM 1093 C CA . LYS A 1 139 ? -2.533 40.562 13.992 1 51.84 139 LYS A CA 1
ATOM 1094 C C . LYS A 1 139 ? -2.068 41.781 13.219 1 51.84 139 LYS A C 1
ATOM 1096 O O . LYS A 1 139 ? -0.928 41.844 12.758 1 51.84 139 LYS A O 1
ATOM 1101 N N . LYS A 1 140 ? -2.967 42.312 12.414 1 51.5 140 LYS A N 1
ATOM 1102 C CA . LYS A 1 140 ? -2.631 43.625 11.867 1 51.5 140 LYS A CA 1
ATOM 1103 C C . LYS A 1 140 ? -2.248 44.594 12.977 1 51.5 140 LYS A C 1
ATOM 1105 O O . LYS A 1 140 ? -3.059 44.906 13.859 1 51.5 140 LYS A O 1
ATOM 1110 N N . ILE A 1 141 ? -1.085 44.438 13.242 1 51.47 141 ILE A N 1
ATOM 1111 C CA . ILE A 1 141 ? -0.62 45.438 14.172 1 51.47 141 ILE A CA 1
ATOM 1112 C C . ILE A 1 141 ? -0.735 46.812 13.523 1 51.47 141 ILE A C 1
ATOM 1114 O O . ILE A 1 141 ? -0.083 47.094 12.508 1 51.47 141 ILE A O 1
ATOM 1118 N N . THR A 1 142 ? -1.803 47.375 13.516 1 49.38 142 THR A N 1
ATOM 1119 C CA . THR A 1 142 ? -1.926 48.781 13.133 1 49.38 142 THR A CA 1
ATOM 1120 C C . THR A 1 142 ? -1.059 49.656 14.031 1 49.38 142 THR A C 1
ATOM 1122 O O . THR A 1 142 ? -1.123 49.562 15.258 1 49.38 142 THR A O 1
ATOM 1125 N N . ILE A 1 143 ? 0.033 49.938 13.453 1 57.62 143 ILE A N 1
ATOM 1126 C CA . ILE A 1 143 ? 0.813 50.969 14.172 1 57.62 143 ILE A CA 1
ATOM 1127 C C . ILE A 1 143 ? -0.034 52.219 14.391 1 57.62 143 ILE A C 1
ATOM 1129 O O . ILE A 1 143 ? -0.599 52.75 13.445 1 57.62 143 ILE A O 1
ATOM 1133 N N . GLU A 1 144 ? -0.54 52.344 15.508 1 50.28 144 GLU A N 1
ATOM 1134 C CA . GLU A 1 144 ? -1.027 53.688 15.805 1 50.28 144 GLU A CA 1
ATOM 1135 C C . GLU A 1 144 ? 0.071 54.719 15.617 1 50.28 144 GLU A C 1
ATOM 1137 O O . GLU A 1 144 ? 1.242 54.469 15.891 1 50.28 144 GLU A O 1
ATOM 1142 N N . MET B 1 1 ? 14.328 -28.531 -8.555 1 28.95 1 MET B N 1
ATOM 1143 C CA . MET B 1 1 ? 14.664 -27.516 -9.547 1 28.95 1 MET B CA 1
ATOM 1144 C C . MET B 1 1 ? 13.961 -26.203 -9.234 1 28.95 1 MET B C 1
ATOM 1146 O O . MET B 1 1 ? 12.742 -26.172 -9.047 1 28.95 1 MET B O 1
ATOM 1150 N N . SER B 1 2 ? 14.586 -25.328 -8.523 1 36.25 2 SER B N 1
ATOM 1151 C CA . SER B 1 2 ? 14.547 -24.016 -7.895 1 36.25 2 SER B CA 1
ATOM 1152 C C . SER B 1 2 ? 14.094 -22.953 -8.883 1 36.25 2 SER B C 1
ATOM 1154 O O . SER B 1 2 ? 14.93 -22.297 -9.523 1 36.25 2 SER B O 1
ATOM 1156 N N . LEU B 1 3 ? 13.352 -23.328 -9.812 1 37.62 3 LEU B N 1
ATOM 1157 C CA . LEU B 1 3 ? 12.891 -22.516 -10.938 1 37.62 3 LEU B CA 1
ATOM 1158 C C . LEU B 1 3 ? 12.461 -21.125 -10.461 1 37.62 3 LEU B C 1
ATOM 1160 O O . LEU B 1 3 ? 12.43 -20.172 -11.25 1 37.62 3 LEU B O 1
ATOM 1164 N N . TYR B 1 4 ? 11.828 -21.141 -9.336 1 42.47 4 TYR B N 1
ATOM 1165 C CA . TYR B 1 4 ? 10.977 -20 -9.016 1 42.47 4 TYR B CA 1
ATOM 1166 C C . TYR B 1 4 ? 11.812 -18.781 -8.656 1 42.47 4 TYR B C 1
ATOM 1168 O O . TYR B 1 4 ? 11.289 -17.781 -8.172 1 42.47 4 TYR B O 1
ATOM 1176 N N . GLN B 1 5 ? 13.039 -19.125 -8.242 1 42.31 5 GLN B N 1
ATOM 1177 C CA . GLN B 1 5 ? 13.781 -17.984 -7.727 1 42.31 5 GLN B CA 1
ATOM 1178 C C . GLN B 1 5 ? 13.852 -16.859 -8.75 1 42.31 5 GLN B C 1
ATOM 1180 O O . GLN B 1 5 ? 13.766 -15.68 -8.398 1 42.31 5 GLN B O 1
ATOM 1185 N N . SER B 1 6 ? 14.484 -17.078 -9.93 1 42.94 6 SER B N 1
ATOM 1186 C CA . SER B 1 6 ? 15.203 -16.125 -10.766 1 42.94 6 SER B CA 1
ATOM 1187 C C . SER B 1 6 ? 14.25 -15.148 -11.438 1 42.94 6 SER B C 1
ATOM 1189 O O . SER B 1 6 ? 14.664 -14.07 -11.867 1 42.94 6 SER B O 1
ATOM 1191 N N . ASN B 1 7 ? 13.094 -15.586 -11.781 1 46.31 7 ASN B N 1
ATOM 1192 C CA . ASN B 1 7 ? 12.492 -14.875 -12.898 1 46.31 7 ASN B CA 1
ATOM 1193 C C . ASN B 1 7 ? 11.758 -13.617 -12.438 1 46.31 7 ASN B C 1
ATOM 1195 O O . ASN B 1 7 ? 11.359 -12.797 -13.258 1 46.31 7 ASN B O 1
ATOM 1199 N N . VAL B 1 8 ? 11.359 -13.641 -11.266 1 49.69 8 VAL B N 1
ATOM 1200 C CA . VAL B 1 8 ? 10.648 -12.406 -10.922 1 49.69 8 VAL B CA 1
ATOM 1201 C C . VAL B 1 8 ? 11.617 -11.227 -10.992 1 49.69 8 VAL B C 1
ATOM 1203 O O . VAL B 1 8 ? 11.25 -10.148 -11.469 1 49.69 8 VAL B O 1
ATOM 1206 N N . ASN B 1 9 ? 12.812 -11.445 -10.398 1 47.22 9 ASN B N 1
ATOM 1207 C CA . ASN B 1 9 ? 13.812 -10.375 -10.391 1 47.22 9 ASN B CA 1
ATOM 1208 C C . ASN B 1 9 ? 14.203 -9.969 -11.812 1 47.22 9 ASN B C 1
ATOM 1210 O O . ASN B 1 9 ? 14.414 -8.789 -12.086 1 47.22 9 ASN B O 1
ATOM 1214 N N . HIS B 1 10 ? 14.336 -10.984 -12.586 1 49.12 10 HIS B N 1
ATOM 1215 C CA . HIS B 1 10 ? 14.828 -10.68 -13.922 1 49.12 10 HIS B CA 1
ATOM 1216 C C . HIS B 1 10 ? 13.797 -9.906 -14.727 1 49.12 10 HIS B C 1
ATOM 1218 O O . HIS B 1 10 ? 14.148 -9.062 -15.555 1 49.12 10 HIS B O 1
ATOM 1224 N N . ILE B 1 11 ? 12.57 -10.305 -14.531 1 48.53 11 ILE B N 1
ATOM 1225 C CA . ILE B 1 11 ? 11.57 -9.617 -15.344 1 48.53 11 ILE B CA 1
ATOM 1226 C C . ILE B 1 11 ? 11.477 -8.156 -14.93 1 48.53 11 ILE B C 1
ATOM 1228 O O . ILE B 1 11 ? 11.375 -7.262 -15.773 1 48.53 11 ILE B O 1
ATOM 1232 N N . PHE B 1 12 ? 11.555 -7.965 -13.602 1 53.41 12 PHE B N 1
ATOM 1233 C CA . PHE B 1 12 ? 11.523 -6.578 -13.148 1 53.41 12 PHE B CA 1
ATOM 1234 C C . PHE B 1 12 ? 12.766 -5.828 -13.609 1 53.41 12 PHE B C 1
ATOM 1236 O O . PHE B 1 12 ? 12.68 -4.664 -14.008 1 53.41 12 PHE B O 1
ATOM 1243 N N . ASP B 1 13 ? 13.875 -6.539 -13.477 1 51.88 13 ASP B N 1
ATOM 1244 C CA . ASP B 1 13 ? 15.102 -5.902 -13.93 1 51.88 13 ASP B CA 1
ATOM 1245 C C . ASP B 1 13 ? 15.047 -5.602 -15.43 1 51.88 13 ASP B C 1
ATOM 1247 O O . ASP B 1 13 ? 15.445 -4.523 -15.867 1 51.88 13 ASP B O 1
ATOM 1251 N N . ASP B 1 14 ? 14.562 -6.512 -16.109 1 48.53 14 ASP B N 1
ATOM 1252 C CA . ASP B 1 14 ? 14.578 -6.258 -17.547 1 48.53 14 ASP B CA 1
ATOM 1253 C C . ASP B 1 14 ? 13.57 -5.176 -17.922 1 48.53 14 ASP B C 1
ATOM 1255 O O . ASP B 1 14 ? 13.812 -4.371 -18.812 1 48.53 14 ASP B O 1
ATOM 1259 N N . PHE B 1 15 ? 12.414 -5.199 -17.359 1 51.41 15 PHE B N 1
ATOM 1260 C CA . PHE B 1 15 ? 11.422 -4.176 -17.656 1 51.41 15 PHE B CA 1
ATOM 1261 C C . PHE B 1 15 ? 11.906 -2.803 -17.219 1 51.41 15 PHE B C 1
ATOM 1263 O O . PHE B 1 15 ? 11.797 -1.826 -17.969 1 51.41 15 PHE B O 1
ATOM 1270 N N . ILE B 1 16 ? 12.492 -2.807 -16.031 1 53.88 16 ILE B N 1
ATOM 1271 C CA . ILE B 1 16 ? 13.055 -1.546 -15.562 1 53.88 16 ILE B CA 1
ATOM 1272 C C . ILE B 1 16 ? 14.242 -1.149 -16.438 1 53.88 16 ILE B C 1
ATOM 1274 O O . ILE B 1 16 ? 14.406 0.026 -16.781 1 53.88 16 ILE B O 1
ATOM 1278 N N . LYS B 1 17 ? 15.008 -2.16 -16.656 1 50.91 17 LYS B N 1
ATOM 1279 C CA . LYS B 1 17 ? 16.109 -1.869 -17.578 1 50.91 17 LYS B CA 1
ATOM 1280 C C . LYS B 1 17 ? 15.57 -1.437 -18.953 1 50.91 17 LYS B C 1
ATOM 1282 O O . LYS B 1 17 ? 16.094 -0.493 -19.547 1 50.91 17 LYS B O 1
ATOM 1287 N N . ASP B 1 18 ? 14.656 -2.146 -19.438 1 49.25 18 ASP B N 1
ATOM 1288 C CA . ASP B 1 18 ? 14.125 -1.771 -20.734 1 49.25 18 ASP B CA 1
ATOM 1289 C C . ASP B 1 18 ? 13.414 -0.422 -20.672 1 49.25 18 ASP B C 1
ATOM 1291 O O . ASP B 1 18 ? 13.57 0.411 -21.562 1 49.25 18 ASP B O 1
ATOM 1295 N N . LEU B 1 19 ? 12.719 -0.25 -19.625 1 49.81 19 LEU B N 1
ATOM 1296 C CA . LEU B 1 19 ? 12.109 1.064 -19.484 1 49.81 19 LEU B CA 1
ATOM 1297 C C . LEU B 1 19 ? 13.156 2.123 -19.172 1 49.81 19 LEU B C 1
ATOM 1299 O O . LEU B 1 19 ? 13.055 3.264 -19.625 1 49.81 19 LEU B O 1
ATOM 1303 N N . SER B 1 20 ? 14.102 1.731 -18.344 1 50.41 20 SER B N 1
ATOM 1304 C CA . SER B 1 20 ? 15.211 2.65 -18.078 1 50.41 20 SER B CA 1
ATOM 1305 C C . SER B 1 20 ? 16.078 2.85 -19.328 1 50.41 20 SER B C 1
ATOM 1307 O O . SER B 1 20 ? 16.625 3.932 -19.531 1 50.41 20 SER B O 1
ATOM 1309 N N . VAL B 1 21 ? 16.422 1.738 -20 1 45.38 21 VAL B N 1
ATOM 1310 C CA . VAL B 1 21 ? 17.172 1.819 -21.25 1 45.38 21 VAL B CA 1
ATOM 1311 C C . VAL B 1 21 ? 16.359 2.574 -22.297 1 45.38 21 VAL B C 1
ATOM 1313 O O . VAL B 1 21 ? 16.922 3.289 -23.125 1 45.38 21 VAL B O 1
ATOM 1316 N N . ALA B 1 22 ? 15.102 2.217 -22.453 1 38.72 22 ALA B N 1
ATOM 1317 C CA . ALA B 1 22 ? 14.328 3.057 -23.375 1 38.72 22 ALA B CA 1
ATOM 1318 C C . ALA B 1 22 ? 14.406 4.523 -22.969 1 38.72 22 ALA B C 1
ATOM 1320 O O . ALA B 1 22 ? 14.383 5.414 -23.828 1 38.72 22 ALA B O 1
ATOM 1321 N N . ARG B 1 23 ? 14.57 4.672 -21.609 1 41.22 23 ARG B N 1
ATOM 1322 C CA . ARG B 1 23 ? 14.82 6.055 -21.203 1 41.22 23 ARG B CA 1
ATOM 1323 C C . ARG B 1 23 ? 16.25 6.465 -21.516 1 41.22 23 ARG B C 1
ATOM 1325 O O . ARG B 1 23 ? 16.594 7.652 -21.5 1 41.22 23 ARG B O 1
ATOM 1332 N N . ARG B 1 24 ? 17.141 5.398 -21.344 1 40.19 24 ARG B N 1
ATOM 1333 C CA . ARG B 1 24 ? 18.531 5.754 -21.609 1 40.19 24 ARG B CA 1
ATOM 1334 C C . ARG B 1 24 ? 18.766 5.996 -23.094 1 40.19 24 ARG B C 1
ATOM 1336 O O . ARG B 1 24 ? 19.781 6.582 -23.484 1 40.19 24 ARG B O 1
ATOM 1343 N N . GLY B 1 25 ? 18.172 5.152 -23.922 1 41.03 25 GLY B N 1
ATOM 1344 C CA . GLY B 1 25 ? 18.609 5.324 -25.297 1 41.03 25 GLY B CA 1
ATOM 1345 C C . GLY B 1 25 ? 18.344 6.715 -25.844 1 41.03 25 GLY B C 1
ATOM 1346 O O . GLY B 1 25 ? 18.547 6.969 -27.031 1 41.03 25 GLY B O 1
ATOM 1347 N N . GLY B 1 26 ? 17.172 7.277 -25.562 1 38.75 26 GLY B N 1
ATOM 1348 C CA . GLY B 1 26 ? 17.172 8.57 -26.219 1 38.75 26 GLY B CA 1
ATOM 1349 C C . GLY B 1 26 ? 18.266 9.492 -25.75 1 38.75 26 GLY B C 1
ATOM 1350 O O . GLY B 1 26 ? 18.391 9.758 -24.547 1 38.75 26 GLY B O 1
ATOM 1351 N N . THR B 1 27 ? 19.344 9.508 -26.406 1 34.06 27 THR B N 1
ATOM 1352 C CA . THR B 1 27 ? 20.422 10.492 -26.359 1 34.06 27 THR B CA 1
ATOM 1353 C C . THR B 1 27 ? 19.906 11.828 -25.828 1 34.06 27 THR B C 1
ATOM 1355 O O . THR B 1 27 ? 20.391 12.312 -24.797 1 34.06 27 THR B O 1
ATOM 1358 N N . ARG B 1 28 ? 20.391 13.078 -26.781 1 35.09 28 ARG B N 1
ATOM 1359 C CA . ARG B 1 28 ? 20.75 14.484 -26.672 1 35.09 28 ARG B CA 1
ATOM 1360 C C . ARG B 1 28 ? 19.594 15.297 -26.094 1 35.09 28 ARG B C 1
ATOM 1362 O O . ARG B 1 28 ? 19.672 15.805 -24.969 1 35.09 28 ARG B O 1
ATOM 1369 N N . SER B 1 29 ? 19.188 16.547 -27 1 36.34 29 SER B N 1
ATOM 1370 C CA . SER B 1 29 ? 18.953 17.984 -26.938 1 36.34 29 SER B CA 1
ATOM 1371 C C . SER B 1 29 ? 17.531 18.297 -26.469 1 36.34 29 SER B C 1
ATOM 1373 O O . SER B 1 29 ? 17.281 19.344 -25.875 1 36.34 29 SER B O 1
ATOM 1375 N N . GLY B 1 30 ? 16.469 18.047 -27.422 1 38.56 30 GLY B N 1
ATOM 1376 C CA . GLY B 1 30 ? 15.297 18.875 -27.219 1 38.56 30 GLY B CA 1
ATOM 1377 C C . GLY B 1 30 ? 14.641 18.656 -25.875 1 38.56 30 GLY B C 1
ATOM 1378 O O . GLY B 1 30 ? 14.477 17.516 -25.422 1 38.56 30 GLY B O 1
ATOM 1379 N N . ARG B 1 31 ? 14.75 19.562 -24.875 1 37.88 31 ARG B N 1
ATOM 1380 C CA . ARG B 1 31 ? 14.016 19.812 -23.625 1 37.88 31 ARG B CA 1
ATOM 1381 C C . ARG B 1 31 ? 12.586 19.297 -23.734 1 37.88 31 ARG B C 1
ATOM 1383 O O . ARG B 1 31 ? 11.664 20.078 -23.984 1 37.88 31 ARG B O 1
ATOM 1390 N N . GLY B 1 32 ? 12.266 18.547 -24.812 1 39.62 32 GLY B N 1
ATOM 1391 C CA . GLY B 1 32 ? 10.844 18.234 -24.906 1 39.62 32 GLY B CA 1
ATOM 1392 C C . GLY B 1 32 ? 10.242 17.797 -23.578 1 39.62 32 GLY B C 1
ATOM 1393 O O . GLY B 1 32 ? 10.969 17.406 -22.656 1 39.62 32 GLY B O 1
ATOM 1394 N N . HIS B 1 33 ? 9.031 18.312 -23.297 1 41 33 HIS B N 1
ATOM 1395 C CA . HIS B 1 33 ? 8.156 17.938 -22.188 1 41 33 HIS B CA 1
ATOM 1396 C C . HIS B 1 33 ? 8.203 16.438 -21.922 1 41 33 HIS B C 1
ATOM 1398 O O . HIS B 1 33 ? 7.668 15.648 -22.703 1 41 33 HIS B O 1
ATOM 1404 N N . ASN B 1 34 ? 9.25 15.789 -21.781 1 41.62 34 ASN B N 1
ATOM 1405 C CA . ASN B 1 34 ? 9.438 14.406 -21.375 1 41.62 34 ASN B CA 1
ATOM 1406 C C . ASN B 1 34 ? 8.328 13.945 -20.422 1 41.62 34 ASN B C 1
ATOM 1408 O O . ASN B 1 34 ? 8.219 14.438 -19.312 1 41.62 34 ASN B O 1
ATOM 1412 N N . THR B 1 35 ? 7.113 13.805 -21.016 1 47.16 35 THR B N 1
ATOM 1413 C CA . THR B 1 35 ? 6.141 13.062 -20.219 1 47.16 35 THR B CA 1
ATOM 1414 C C . THR B 1 35 ? 6.824 11.938 -19.438 1 47.16 35 THR B C 1
ATOM 1416 O O . THR B 1 35 ? 7.25 10.938 -20.016 1 47.16 35 THR B O 1
ATOM 1419 N N . ASN B 1 36 ? 7.727 12.172 -18.609 1 50.56 36 ASN B N 1
ATOM 1420 C CA . ASN B 1 36 ? 8.367 11.234 -17.703 1 50.56 36 ASN B CA 1
ATOM 1421 C C . ASN B 1 36 ? 7.387 10.188 -17.188 1 50.56 36 ASN B C 1
ATOM 1423 O O . ASN B 1 36 ? 6.523 10.492 -16.359 1 50.56 36 ASN B O 1
ATOM 1427 N N . ASN B 1 37 ? 7.008 9.297 -18.125 1 62.22 37 ASN B N 1
ATOM 1428 C CA . ASN B 1 37 ? 6.227 8.133 -17.688 1 62.22 37 ASN B CA 1
ATOM 1429 C C . ASN B 1 37 ? 6.828 7.484 -16.453 1 62.22 37 ASN B C 1
ATOM 1431 O O . ASN B 1 37 ? 7.879 6.848 -16.516 1 62.22 37 ASN B O 1
ATOM 1435 N N . THR B 1 38 ? 6.465 7.934 -15.273 1 80.12 38 THR B N 1
ATOM 1436 C CA . THR B 1 38 ? 6.93 7.352 -14.016 1 80.12 38 THR B CA 1
ATOM 1437 C C . THR B 1 38 ? 6.293 5.988 -13.781 1 80.12 38 THR B C 1
ATOM 1439 O O . THR B 1 38 ? 5.141 5.758 -14.164 1 80.12 38 THR B O 1
ATOM 1442 N N . PHE B 1 39 ? 7.199 5.023 -13.578 1 88.12 39 PHE B N 1
ATOM 1443 C CA . PHE B 1 39 ? 6.738 3.68 -13.258 1 88.12 39 PHE B CA 1
ATOM 1444 C C . PHE B 1 39 ? 7.156 3.289 -11.844 1 88.12 39 PHE B C 1
ATOM 1446 O O . PHE B 1 39 ? 8.148 3.803 -11.32 1 88.12 39 PHE B O 1
ATOM 1453 N N . PHE B 1 40 ? 6.293 2.482 -11.219 1 90.56 40 PHE B N 1
ATOM 1454 C CA . PHE B 1 40 ? 6.68 1.91 -9.938 1 90.56 40 PHE B CA 1
ATOM 1455 C C . PHE B 1 40 ? 6.391 0.415 -9.898 1 90.56 40 PHE B C 1
ATOM 1457 O O . PHE B 1 40 ? 5.719 -0.114 -10.789 1 90.56 40 PHE B O 1
ATOM 1464 N N . VAL B 1 41 ? 6.969 -0.223 -8.992 1 93.94 41 VAL B N 1
ATOM 1465 C CA . VAL B 1 41 ? 6.82 -1.667 -8.844 1 93.94 41 VAL B CA 1
ATOM 1466 C C . VAL B 1 41 ? 6.07 -1.979 -7.547 1 93.94 41 VAL B C 1
ATOM 1468 O O . VAL B 1 41 ? 6.621 -1.851 -6.453 1 93.94 41 VAL B O 1
ATOM 1471 N N . PRO B 1 42 ? 4.805 -2.439 -7.695 1 96.81 42 PRO B N 1
ATOM 1472 C CA . PRO B 1 42 ? 4.078 -2.773 -6.469 1 96.81 42 PRO B CA 1
ATOM 1473 C C . PRO B 1 42 ? 4.707 -3.938 -5.707 1 96.81 42 PRO B C 1
ATOM 1475 O O . PRO B 1 42 ? 5.289 -4.84 -6.32 1 96.81 42 PRO B O 1
ATOM 1478 N N . LEU B 1 43 ? 4.609 -3.93 -4.391 1 96.12 43 LEU B N 1
ATOM 1479 C CA . LEU B 1 43 ? 5.082 -5.039 -3.568 1 96.12 43 LEU B CA 1
ATOM 1480 C C . LEU B 1 43 ? 4.148 -6.238 -3.68 1 96.12 43 LEU B C 1
ATOM 1482 O O . LEU B 1 43 ? 2.924 -6.082 -3.631 1 96.12 43 LEU B O 1
ATOM 1486 N N . ILE B 1 44 ? 4.691 -7.414 -3.818 1 97.25 44 ILE B N 1
ATOM 1487 C CA . ILE B 1 44 ? 3.846 -8.594 -3.938 1 97.25 44 ILE B CA 1
ATOM 1488 C C . ILE B 1 44 ? 4.359 -9.688 -3.008 1 97.25 44 ILE B C 1
ATOM 1490 O O . ILE B 1 44 ? 5.531 -9.695 -2.629 1 97.25 44 ILE B O 1
ATOM 1494 N N . ASP B 1 45 ? 3.447 -10.531 -2.596 1 96.62 45 ASP B N 1
ATOM 1495 C CA . ASP B 1 45 ? 3.748 -11.844 -2.02 1 96.62 45 ASP B CA 1
ATOM 1496 C C . ASP B 1 45 ? 3.262 -12.969 -2.928 1 96.62 45 ASP B C 1
ATOM 1498 O O . ASP B 1 45 ? 2.191 -12.867 -3.531 1 96.62 45 ASP B O 1
ATOM 1502 N N . VAL B 1 46 ? 4.031 -13.969 -3.066 1 96.44 46 VAL B N 1
ATOM 1503 C CA . VAL B 1 46 ? 3.617 -15.203 -3.738 1 96.44 46 VAL B CA 1
ATOM 1504 C C . VAL B 1 46 ? 3.814 -16.391 -2.805 1 96.44 46 VAL B C 1
ATOM 1506 O O . VAL B 1 46 ? 4.918 -16.625 -2.301 1 96.44 46 VAL B O 1
ATOM 1509 N N . HIS B 1 47 ? 2.723 -17.078 -2.576 1 96.06 47 HIS B N 1
ATOM 1510 C CA . HIS B 1 47 ? 2.717 -18.266 -1.724 1 96.06 47 HIS B CA 1
ATOM 1511 C C . HIS B 1 47 ? 2.164 -19.469 -2.467 1 96.06 47 HIS B C 1
ATOM 1513 O O . HIS B 1 47 ? 1.318 -19.328 -3.354 1 96.06 47 HIS B O 1
ATOM 1519 N N . GLU B 1 48 ? 2.701 -20.594 -2.049 1 94.75 48 GLU B N 1
ATOM 1520 C CA . GLU B 1 48 ? 2.25 -21.828 -2.695 1 94.75 48 GLU B CA 1
ATOM 1521 C C . GLU B 1 48 ? 1.917 -22.906 -1.663 1 94.75 48 GLU B C 1
ATOM 1523 O O . GLU B 1 48 ? 2.672 -23.109 -0.711 1 94.75 48 GLU B O 1
ATOM 1528 N N . ASN B 1 49 ? 0.784 -23.562 -1.786 1 93.5 49 ASN B N 1
ATOM 1529 C CA . ASN B 1 49 ? 0.508 -24.812 -1.082 1 93.5 49 ASN B CA 1
ATOM 1530 C C . ASN B 1 49 ? 0.185 -25.938 -2.053 1 93.5 49 ASN B C 1
ATOM 1532 O O . ASN B 1 49 ? 0.453 -25.828 -3.252 1 93.5 49 ASN B O 1
ATOM 1536 N N . ASP B 1 50 ? -0.32 -27.016 -1.559 1 90.62 50 ASP B N 1
ATOM 1537 C CA . ASP B 1 50 ? -0.498 -28.203 -2.4 1 90.62 50 ASP B CA 1
ATOM 1538 C C . ASP B 1 50 ? -1.59 -27.969 -3.443 1 90.62 50 ASP B C 1
ATOM 1540 O O . ASP B 1 50 ? -1.541 -28.531 -4.535 1 90.62 50 ASP B O 1
ATOM 1544 N N . ASN B 1 51 ? -2.432 -27.031 -3.17 1 93 51 ASN B N 1
ATOM 1545 C CA . ASN B 1 51 ? -3.641 -26.906 -3.979 1 93 51 ASN B CA 1
ATOM 1546 C C . ASN B 1 51 ? -3.604 -25.672 -4.867 1 93 51 ASN B C 1
ATOM 1548 O O . ASN B 1 51 ? -4.266 -25.625 -5.906 1 93 51 ASN B O 1
ATOM 1552 N N . GLU B 1 52 ? -2.914 -24.703 -4.379 1 95.12 52 GLU B N 1
ATOM 1553 C CA . GLU B 1 52 ? -3.033 -23.438 -5.113 1 95.12 52 GLU B CA 1
ATOM 1554 C C . GLU B 1 52 ? -1.856 -22.516 -4.816 1 95.12 52 GLU B C 1
ATOM 1556 O O . GLU B 1 52 ? -1.085 -22.766 -3.885 1 95.12 52 GLU B O 1
ATOM 1561 N N . PHE B 1 53 ? -1.667 -21.5 -5.676 1 95.12 53 PHE B N 1
ATOM 1562 C CA . PHE B 1 53 ? -0.814 -20.344 -5.434 1 95.12 53 PHE B CA 1
ATOM 1563 C C . PHE B 1 53 ? -1.642 -19.141 -4.973 1 95.12 53 PHE B C 1
ATOM 1565 O O . PHE B 1 53 ? -2.795 -18.984 -5.379 1 95.12 53 PHE B O 1
ATOM 1572 N N . PHE B 1 54 ? -1.002 -18.375 -4.129 1 97.06 54 PHE B N 1
ATOM 1573 C CA . PHE B 1 54 ? -1.579 -17.094 -3.721 1 97.06 54 PHE B CA 1
ATOM 1574 C C . PHE B 1 54 ? -0.672 -15.938 -4.125 1 97.06 54 PHE B C 1
ATOM 1576 O O . PHE B 1 54 ? 0.537 -15.977 -3.887 1 97.06 54 PHE B O 1
ATOM 1583 N N . VAL B 1 55 ? -1.277 -14.961 -4.77 1 97.19 55 VAL B N 1
ATOM 1584 C CA . VAL B 1 55 ? -0.559 -13.734 -5.094 1 97.19 55 VAL B CA 1
ATOM 1585 C C . VAL B 1 55 ? -1.253 -12.539 -4.441 1 97.19 55 VAL B C 1
ATOM 1587 O O . VAL B 1 55 ? -2.451 -12.32 -4.641 1 97.19 55 VAL B O 1
ATOM 1590 N N . ASN B 1 56 ? -0.498 -11.859 -3.613 1 98.12 56 ASN B N 1
ATOM 1591 C CA . ASN B 1 56 ? -0.975 -10.617 -3.004 1 98.12 56 ASN B CA 1
ATOM 1592 C C . ASN B 1 56 ? -0.197 -9.406 -3.512 1 98.12 56 ASN B C 1
ATOM 1594 O O . ASN B 1 56 ? 1.035 -9.414 -3.518 1 98.12 56 ASN B O 1
ATOM 1598 N N . ALA B 1 57 ? -0.853 -8.383 -3.984 1 98.12 57 ALA B N 1
ATOM 1599 C CA . ALA B 1 57 ? -0.207 -7.168 -4.469 1 98.12 57 ALA B CA 1
ATOM 1600 C C . ALA B 1 57 ? -0.75 -5.938 -3.75 1 98.12 57 ALA B C 1
ATOM 1602 O O . ALA B 1 57 ? -1.964 -5.777 -3.605 1 98.12 57 ALA B O 1
ATOM 1603 N N . GLU B 1 58 ? 0.148 -5.113 -3.268 1 98.5 58 GLU B N 1
ATOM 1604 C CA . GLU B 1 58 ? -0.262 -3.859 -2.645 1 98.5 58 GLU B CA 1
ATOM 1605 C C . GLU B 1 58 ? -0.529 -2.785 -3.691 1 98.5 58 GLU B C 1
ATOM 1607 O O . GLU B 1 58 ? 0.386 -2.361 -4.402 1 98.5 58 GLU B O 1
ATOM 1612 N N . LEU B 1 59 ? -1.783 -2.334 -3.711 1 98.44 59 LEU B N 1
ATOM 1613 C CA . LEU B 1 59 ? -2.215 -1.299 -4.645 1 98.44 59 LEU B CA 1
ATOM 1614 C C . LEU B 1 59 ? -3.078 -0.258 -3.939 1 98.44 59 LEU B C 1
ATOM 1616 O O . LEU B 1 59 ? -4.223 -0.02 -4.336 1 98.44 59 LEU B O 1
ATOM 1620 N N . PRO B 1 60 ? -2.496 0.389 -2.977 1 98.19 60 PRO B N 1
ATOM 1621 C CA . PRO B 1 60 ? -3.291 1.321 -2.174 1 98.19 60 PRO B CA 1
ATOM 1622 C C . PRO B 1 60 ? -3.805 2.51 -2.984 1 98.19 60 PRO B C 1
ATOM 1624 O O . PRO B 1 60 ? -3.057 3.09 -3.775 1 98.19 60 PRO B O 1
ATOM 1627 N N . GLY B 1 61 ? -5.039 2.881 -2.789 1 96.88 61 GLY B N 1
ATOM 1628 C CA . GLY B 1 61 ? -5.613 4.066 -3.408 1 96.88 61 GLY B CA 1
ATOM 1629 C C . GLY B 1 61 ? -6.32 3.771 -4.719 1 96.88 61 GLY B C 1
ATOM 1630 O O . GLY B 1 61 ? -7.047 4.617 -5.238 1 96.88 61 GLY B O 1
ATOM 1631 N N . LEU B 1 62 ? -6.121 2.553 -5.207 1 97.38 62 LEU B N 1
ATOM 1632 C CA . LEU B 1 62 ? -6.758 2.201 -6.473 1 97.38 62 LEU B CA 1
ATOM 1633 C C . LEU B 1 62 ? -8.133 1.589 -6.234 1 97.38 62 LEU B C 1
ATOM 1635 O O . LEU B 1 62 ? -8.391 1.016 -5.176 1 97.38 62 LEU B O 1
ATOM 1639 N N . ASN B 1 63 ? -8.93 1.793 -7.246 1 96 63 ASN B N 1
ATOM 1640 C CA . ASN B 1 63 ? -10.188 1.053 -7.336 1 96 63 ASN B CA 1
ATOM 1641 C C . ASN B 1 63 ? -10.055 -0.168 -8.242 1 96 63 ASN B C 1
ATOM 1643 O O . ASN B 1 63 ? -9.148 -0.234 -9.07 1 96 63 ASN B O 1
ATOM 1647 N N . LYS B 1 64 ? -11.023 -1.023 -8.07 1 96 64 LYS B N 1
ATOM 1648 C CA . LYS B 1 64 ? -10.977 -2.283 -8.805 1 96 64 LYS B CA 1
ATOM 1649 C C . LYS B 1 64 ? -10.93 -2.041 -10.312 1 96 64 LYS B C 1
ATOM 1651 O O . LYS B 1 64 ? -10.281 -2.789 -11.047 1 96 64 LYS B O 1
ATOM 1656 N N . ASP B 1 65 ? -11.609 -0.984 -10.789 1 96.12 65 ASP B N 1
ATOM 1657 C CA . ASP B 1 65 ? -11.727 -0.748 -12.227 1 96.12 65 ASP B CA 1
ATOM 1658 C C . ASP B 1 65 ? -10.422 -0.205 -12.805 1 96.12 65 ASP B C 1
ATOM 1660 O O . ASP B 1 65 ? -10.258 -0.135 -14.023 1 96.12 65 ASP B O 1
ATOM 1664 N N . GLN B 1 66 ? -9.5 0.105 -11.922 1 97.12 66 GLN B N 1
ATOM 1665 C CA . GLN B 1 66 ? -8.211 0.647 -12.352 1 97.12 66 GLN B CA 1
ATOM 1666 C C . GLN B 1 66 ? -7.152 -0.445 -12.422 1 97.12 66 GLN B C 1
ATOM 1668 O O . GLN B 1 66 ? -5.988 -0.168 -12.734 1 97.12 66 GLN B O 1
ATOM 1673 N N . ILE B 1 67 ? -7.531 -1.634 -12.148 1 98.12 67 ILE B N 1
ATOM 1674 C CA . ILE B 1 67 ? -6.605 -2.758 -12.109 1 98.12 67 ILE B CA 1
ATOM 1675 C C . ILE B 1 67 ? -6.914 -3.725 -13.25 1 98.12 67 ILE B C 1
ATOM 1677 O O . ILE B 1 67 ? -8.062 -4.152 -13.414 1 98.12 67 ILE B O 1
ATOM 1681 N N . ASN B 1 68 ? -5.883 -4 -14.016 1 98.19 68 ASN B N 1
ATOM 1682 C CA . ASN B 1 68 ? -5.992 -4.988 -15.086 1 98.19 68 ASN B CA 1
ATOM 1683 C C . ASN B 1 68 ? -5.238 -6.27 -14.75 1 98.19 68 ASN B C 1
ATOM 1685 O O . ASN B 1 68 ? -4.082 -6.223 -14.32 1 98.19 68 ASN B O 1
ATOM 1689 N N . ILE B 1 69 ? -5.895 -7.422 -14.906 1 97.94 69 ILE B N 1
ATOM 1690 C CA . ILE B 1 69 ? -5.289 -8.727 -14.68 1 97.94 69 ILE B CA 1
ATOM 1691 C C . ILE B 1 69 ? -5.414 -9.578 -15.945 1 97.94 69 ILE B C 1
ATOM 1693 O O . ILE B 1 69 ? -6.52 -9.789 -16.453 1 97.94 69 ILE B O 1
ATOM 1697 N N . ASP B 1 70 ? -4.301 -10.023 -16.391 1 96.69 70 ASP B N 1
ATOM 1698 C CA . ASP B 1 70 ? -4.285 -10.836 -17.594 1 96.69 70 ASP B CA 1
ATOM 1699 C C . ASP B 1 70 ? -3.381 -12.055 -17.438 1 96.69 70 ASP B C 1
ATOM 1701 O O . ASP B 1 70 ? -2.416 -12.016 -16.672 1 96.69 70 ASP B O 1
ATOM 1705 N N . VAL B 1 71 ? -3.814 -13.117 -18.047 1 95.12 71 VAL B N 1
ATOM 1706 C CA . VAL B 1 71 ? -2.93 -14.273 -18.172 1 95.12 71 VAL B CA 1
ATOM 1707 C C . VAL B 1 71 ? -2.568 -14.484 -19.641 1 95.12 71 VAL B C 1
ATOM 1709 O O . VAL B 1 71 ? -3.449 -14.688 -20.484 1 95.12 71 VAL B O 1
ATOM 1712 N N . ARG B 1 72 ? -1.247 -14.414 -19.891 1 91.81 72 ARG B N 1
ATOM 1713 C CA . ARG B 1 72 ? -0.744 -14.594 -21.25 1 91.81 72 ARG B CA 1
ATOM 1714 C C . ARG B 1 72 ? 0.622 -15.273 -21.234 1 91.81 72 ARG B C 1
ATOM 1716 O O . ARG B 1 72 ? 1.495 -14.914 -20.453 1 91.81 72 ARG B O 1
ATOM 1723 N N . ASP B 1 73 ? 0.77 -16.219 -22.172 1 89.44 73 ASP B N 1
ATOM 1724 C CA . ASP B 1 73 ? 2.059 -16.875 -22.359 1 89.44 73 ASP B CA 1
ATOM 1725 C C . ASP B 1 73 ? 2.594 -17.422 -21.031 1 89.44 73 ASP B C 1
ATOM 1727 O O . ASP B 1 73 ? 3.748 -17.172 -20.688 1 89.44 73 ASP B O 1
ATOM 1731 N N . ASN B 1 74 ? 1.778 -17.984 -20.219 1 89.19 74 ASN B N 1
ATOM 1732 C CA . ASN B 1 74 ? 2.113 -18.625 -18.953 1 89.19 74 ASN B CA 1
ATOM 1733 C C . ASN B 1 74 ? 2.605 -17.609 -17.922 1 89.19 74 ASN B C 1
ATOM 1735 O O . ASN B 1 74 ? 3.561 -17.891 -17.203 1 89.19 74 ASN B O 1
ATOM 1739 N N . ALA B 1 75 ? 2.018 -16.422 -18.047 1 94.44 75 ALA B N 1
ATOM 1740 C CA . ALA B 1 75 ? 2.365 -15.406 -17.047 1 94.44 75 ALA B CA 1
ATOM 1741 C C . ALA B 1 75 ? 1.122 -14.672 -16.562 1 94.44 75 ALA B C 1
ATOM 1743 O O . ALA B 1 75 ? 0.22 -14.367 -17.344 1 94.44 75 ALA B O 1
ATOM 1744 N N . LEU B 1 76 ? 1.076 -14.484 -15.32 1 96.06 76 LEU B N 1
ATOM 1745 C CA . LEU B 1 76 ? 0.085 -13.594 -14.727 1 96.06 76 LEU B CA 1
ATOM 1746 C C . LEU B 1 76 ? 0.561 -12.148 -14.773 1 96.06 76 LEU B C 1
ATOM 1748 O O . LEU B 1 76 ? 1.644 -11.828 -14.273 1 96.06 76 LEU B O 1
ATOM 1752 N N . ILE B 1 77 ? -0.214 -11.266 -15.438 1 96.5 77 ILE B N 1
ATOM 1753 C CA . ILE B 1 77 ? 0.182 -9.875 -15.602 1 96.5 77 ILE B CA 1
ATOM 1754 C C . ILE B 1 77 ? -0.793 -8.969 -14.852 1 96.5 77 ILE B C 1
ATOM 1756 O O . ILE B 1 77 ? -2.004 -9.023 -15.078 1 96.5 77 ILE B O 1
ATOM 1760 N N . ILE B 1 78 ? -0.263 -8.227 -13.93 1 97.31 78 ILE B N 1
ATOM 1761 C CA . ILE B 1 78 ? -1.024 -7.219 -13.195 1 97.31 78 ILE B CA 1
ATOM 1762 C C . ILE B 1 78 ? -0.552 -5.824 -13.594 1 97.31 78 ILE B C 1
ATOM 1764 O O . ILE B 1 78 ? 0.644 -5.527 -13.539 1 97.31 78 ILE B O 1
ATOM 1768 N N . SER B 1 79 ? -1.507 -5.012 -14.039 1 97.69 79 SER B N 1
ATOM 1769 C CA . SER B 1 79 ? -1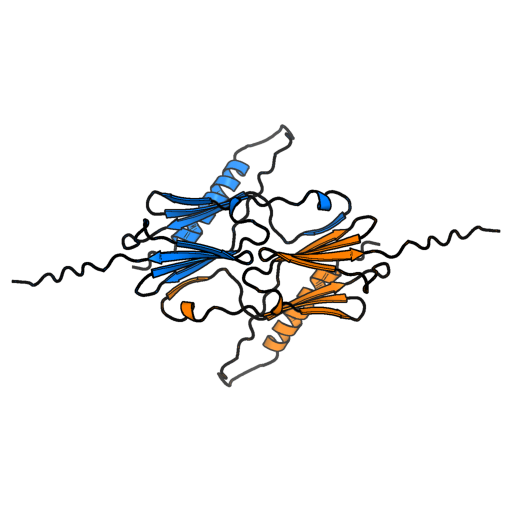.098 -3.684 -14.484 1 97.69 79 SER B CA 1
ATOM 1770 C C . SER B 1 79 ? -2.152 -2.637 -14.148 1 97.69 79 SER B C 1
ATOM 1772 O O . SER B 1 79 ? -3.287 -2.979 -13.812 1 97.69 79 SER B O 1
ATOM 1774 N N . GLY B 1 80 ? -1.785 -1.37 -14.211 1 97.06 80 GLY B N 1
ATOM 1775 C CA . GLY B 1 80 ? -2.645 -0.229 -13.938 1 97.06 80 GLY B CA 1
ATOM 1776 C C . GLY B 1 80 ? -1.883 1.078 -13.828 1 97.06 80 GLY B C 1
ATOM 1777 O O . GLY B 1 80 ? -0.748 1.185 -14.289 1 97.06 80 GLY B O 1
ATOM 1778 N N . GLU B 1 81 ? -2.613 2.041 -13.281 1 96.06 81 GLU B N 1
ATOM 1779 C CA . GLU B 1 81 ? -1.998 3.355 -13.133 1 96.06 81 GLU B CA 1
ATOM 1780 C C . GLU B 1 81 ? -2.551 4.09 -11.914 1 96.06 81 GLU B C 1
ATOM 1782 O O . GLU B 1 81 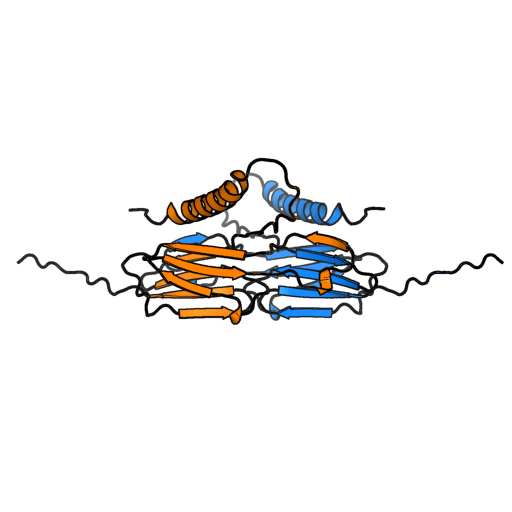? -3.758 4.066 -11.664 1 96.06 81 GLU B O 1
ATOM 1787 N N . THR B 1 82 ? -1.643 4.566 -11.172 1 94.25 82 THR B N 1
ATOM 1788 C CA . THR B 1 82 ? -2.021 5.453 -10.078 1 94.25 82 THR B CA 1
ATOM 1789 C C . THR B 1 82 ? -1.659 6.898 -10.398 1 94.25 82 THR B C 1
ATOM 1791 O O . THR B 1 82 ? -0.63 7.164 -11.023 1 94.25 82 THR B O 1
ATOM 1794 N N . LYS B 1 83 ? -2.572 7.809 -10.023 1 92.44 83 LYS B N 1
ATOM 1795 C CA . LYS B 1 83 ? -2.342 9.234 -10.266 1 92.44 83 LYS B CA 1
ATOM 1796 C C . LYS B 1 83 ? -2.461 10.031 -8.969 1 92.44 83 LYS B C 1
ATOM 1798 O O . LYS B 1 83 ? -3.268 9.703 -8.102 1 92.44 83 LYS B O 1
ATOM 1803 N N . LYS B 1 84 ? -1.587 11.031 -9.008 1 91.62 84 LYS B N 1
ATOM 1804 C CA . LYS B 1 84 ? -1.751 11.984 -7.91 1 91.62 84 LYS B CA 1
ATOM 1805 C C . LYS B 1 84 ? -3.033 12.797 -8.078 1 91.62 84 LYS B C 1
ATOM 1807 O O . LYS B 1 84 ? -3.346 13.258 -9.172 1 91.62 84 LYS B O 1
ATOM 1812 N N . GLU B 1 85 ? -3.807 12.883 -7.016 1 92 85 GLU B N 1
ATOM 1813 C CA . GLU B 1 85 ? -5.047 13.648 -7.113 1 92 85 GLU B CA 1
ATOM 1814 C C . GLU B 1 85 ? -4.77 15.125 -7.379 1 92 85 GLU B C 1
ATOM 1816 O O . GLU B 1 85 ? -3.807 15.688 -6.848 1 92 85 GLU B O 1
ATOM 1821 N N . GLN B 1 86 ? -5.707 15.703 -8.023 1 90 86 GLN B N 1
ATOM 1822 C CA . GLN B 1 86 ? -5.562 17.094 -8.438 1 90 86 GLN B CA 1
ATOM 1823 C C . GLN B 1 86 ? -5.52 18.031 -7.227 1 90 86 GLN B C 1
ATOM 1825 O O . GLN B 1 86 ? -4.859 19.078 -7.262 1 90 86 GLN B O 1
ATOM 1830 N N . LYS B 1 87 ? -6.211 17.641 -6.234 1 88.19 87 LYS B N 1
ATOM 1831 C CA . LYS B 1 87 ? -6.309 18.484 -5.055 1 88.19 87 LYS B CA 1
ATOM 1832 C C . LYS B 1 87 ? -4.938 18.703 -4.41 1 88.19 87 LYS B C 1
ATOM 1834 O O . LYS B 1 87 ? -4.758 19.609 -3.604 1 88.19 87 LYS B O 1
ATOM 1839 N N . TYR B 1 88 ? -3.994 17.922 -4.824 1 90.25 88 TYR B N 1
ATOM 1840 C CA . TYR B 1 88 ? -2.664 18.047 -4.238 1 90.25 88 TYR B CA 1
ATOM 1841 C C . TYR B 1 88 ? -1.736 18.844 -5.145 1 90.25 88 TYR B C 1
ATOM 1843 O O . TYR B 1 88 ? -0.548 18.984 -4.852 1 90.25 88 TYR B O 1
ATOM 1851 N N . GLU B 1 89 ? -2.291 19.344 -6.172 1 84.69 89 GLU B N 1
ATOM 1852 C CA . GLU B 1 89 ? -1.482 20.094 -7.125 1 84.69 89 GLU B CA 1
ATOM 1853 C C . GLU B 1 89 ? -1.265 21.531 -6.645 1 84.69 89 GLU B C 1
ATOM 1855 O O . GLU B 1 89 ? -0.275 22.172 -7.008 1 84.69 89 GLU B O 1
ATOM 1860 N N . LYS B 1 90 ? -2.271 21.953 -5.902 1 85.81 90 LYS B N 1
ATOM 1861 C CA . LYS B 1 90 ? -2.15 23.297 -5.344 1 85.81 90 LYS B CA 1
ATOM 1862 C C . LYS B 1 90 ? -1.41 23.266 -4.012 1 85.81 90 LYS B C 1
ATOM 1864 O O . LYS B 1 90 ? -1.631 22.375 -3.188 1 85.81 90 LYS B O 1
ATOM 1869 N N . GLY B 1 91 ? -0.514 24.172 -3.883 1 89.88 91 GLY B N 1
ATOM 1870 C CA . GLY B 1 91 ? 0.206 24.25 -2.621 1 89.88 91 GLY B CA 1
ATOM 1871 C C . GLY B 1 91 ? 1.571 23.594 -2.672 1 89.88 91 GLY B C 1
ATOM 1872 O O . GLY B 1 91 ? 2.227 23.594 -3.717 1 89.88 91 GLY B O 1
ATOM 1873 N N . GLU B 1 92 ? 2.021 23.125 -1.478 1 93.56 92 GLU B N 1
ATOM 1874 C CA . GLU B 1 92 ? 3.381 22.609 -1.341 1 93.56 92 GLU B CA 1
ATOM 1875 C C . GLU B 1 92 ? 3.377 21.141 -0.927 1 93.56 92 GLU B C 1
ATOM 1877 O O . GLU B 1 92 ? 2.596 20.734 -0.063 1 93.56 92 GLU B O 1
ATOM 1882 N N . THR B 1 93 ? 4.199 20.359 -1.641 1 93.5 93 THR B N 1
ATOM 1883 C CA . THR B 1 93 ? 4.441 19 -1.207 1 93.5 93 THR B CA 1
ATOM 1884 C C . THR B 1 93 ? 5.57 18.938 -0.179 1 93.5 93 THR B C 1
ATOM 1886 O O . THR B 1 93 ? 6.727 19.234 -0.502 1 93.5 93 THR B O 1
ATOM 1889 N N . ILE B 1 94 ? 5.23 18.562 0.982 1 93.12 94 ILE B N 1
ATOM 1890 C CA . ILE B 1 94 ? 6.199 18.547 2.072 1 93.12 94 ILE B CA 1
ATOM 1891 C C . ILE B 1 94 ? 6.938 17.203 2.084 1 93.12 94 ILE B C 1
ATOM 1893 O O . ILE B 1 94 ? 8.156 17.156 2.24 1 93.12 94 ILE B O 1
ATOM 1897 N N . ILE B 1 95 ? 6.277 16.125 1.986 1 93.69 95 ILE B N 1
ATOM 1898 C CA . ILE B 1 95 ? 6.805 14.773 1.93 1 93.69 95 ILE B CA 1
ATOM 1899 C C . ILE B 1 95 ? 6.125 14 0.801 1 93.69 95 ILE B C 1
ATOM 1901 O O . ILE B 1 95 ? 4.906 14.078 0.632 1 93.69 95 ILE B O 1
ATOM 1905 N N . GLN B 1 96 ? 6.867 13.375 -0.042 1 94.5 96 GLN B N 1
ATOM 1906 C CA . GLN B 1 96 ? 6.34 12.453 -1.037 1 94.5 96 GLN B CA 1
ATOM 1907 C C . GLN B 1 96 ? 7.082 11.117 -0.991 1 94.5 96 GLN B C 1
ATOM 1909 O O . GLN B 1 96 ? 8.203 11.008 -1.487 1 94.5 96 GLN B O 1
ATOM 1914 N N . GLU B 1 97 ? 6.445 10.156 -0.407 1 95.56 97 GLU B N 1
ATOM 1915 C CA . GLU B 1 97 ? 7.039 8.82 -0.333 1 95.56 97 GLU B CA 1
ATOM 1916 C C . GLU B 1 97 ? 6.305 7.84 -1.239 1 95.56 97 GLU B C 1
ATOM 1918 O O . GLU B 1 97 ? 6.867 6.816 -1.635 1 95.56 97 GLU B O 1
ATOM 1923 N N . ARG B 1 98 ? 5.07 8.156 -1.556 1 95.94 98 ARG B N 1
ATOM 1924 C CA . ARG B 1 98 ? 4.254 7.273 -2.383 1 95.94 98 ARG B CA 1
ATOM 1925 C C . ARG B 1 98 ? 4.648 7.379 -3.852 1 95.94 98 ARG B C 1
ATOM 1927 O O . ARG B 1 98 ? 5.102 8.43 -4.305 1 95.94 98 ARG B O 1
ATOM 1934 N N . SER B 1 99 ? 4.41 6.234 -4.504 1 93.25 99 SER B N 1
ATOM 1935 C CA . SER B 1 99 ? 4.715 6.191 -5.93 1 93.25 99 SER B CA 1
ATOM 1936 C C . SER B 1 99 ? 3.457 6.402 -6.77 1 93.25 99 SER B C 1
ATOM 1938 O O . SER B 1 99 ? 2.381 5.918 -6.418 1 93.25 99 SER B O 1
ATOM 1940 N N . TYR B 1 100 ? 3.75 7.137 -7.855 1 93.81 100 TYR B N 1
ATOM 1941 C CA . TYR B 1 100 ? 2.676 7.383 -8.812 1 93.81 100 TYR B CA 1
ATOM 1942 C C . TYR B 1 100 ? 3.113 7.016 -10.227 1 93.81 100 TYR B C 1
ATOM 1944 O O . TYR B 1 100 ? 4.301 7.07 -10.547 1 93.81 100 TYR B O 1
ATOM 1952 N N . GLY B 1 101 ? 2.17 6.695 -11.078 1 94.75 101 GLY B N 1
ATOM 1953 C CA . GLY B 1 101 ? 2.453 6.293 -12.445 1 94.75 101 GLY B CA 1
ATOM 1954 C C . GLY B 1 101 ? 1.916 4.918 -12.781 1 94.75 101 GLY B C 1
ATOM 1955 O O . GLY B 1 101 ? 1.049 4.391 -12.086 1 94.75 101 GLY B O 1
ATOM 1956 N N . SER B 1 102 ? 2.402 4.473 -13.867 1 95.88 102 SER B N 1
ATOM 1957 C CA . SER B 1 102 ? 1.966 3.154 -14.32 1 95.88 102 SER B CA 1
ATOM 1958 C C . SER B 1 102 ? 2.768 2.045 -13.648 1 95.88 102 SER B C 1
ATOM 1960 O O . SER B 1 102 ? 3.877 2.277 -13.164 1 95.88 102 SER B O 1
ATOM 1962 N N . PHE B 1 103 ? 2.15 0.92 -13.586 1 94.44 103 PHE B N 1
ATOM 1963 C CA . PHE B 1 103 ? 2.854 -0.253 -13.078 1 94.44 103 PHE B CA 1
ATOM 1964 C C . PHE B 1 103 ? 2.469 -1.498 -13.875 1 94.44 103 PHE B C 1
ATOM 1966 O O . PHE B 1 103 ? 1.38 -1.562 -14.445 1 94.44 103 PHE B O 1
ATOM 1973 N N . THR B 1 104 ? 3.352 -2.424 -13.859 1 95.06 104 THR B N 1
ATOM 1974 C CA . THR B 1 104 ? 3.135 -3.748 -14.43 1 95.06 104 THR B CA 1
ATOM 1975 C C . THR B 1 104 ? 3.977 -4.793 -13.703 1 95.06 104 THR B C 1
ATOM 1977 O O . THR B 1 104 ? 5.18 -4.605 -13.516 1 95.06 104 THR B O 1
ATOM 1980 N N . ARG B 1 105 ? 3.309 -5.797 -13.195 1 94.81 105 ARG B N 1
ATOM 1981 C CA . ARG B 1 105 ? 3.984 -6.961 -12.633 1 94.81 105 ARG B CA 1
ATOM 1982 C C . ARG B 1 105 ? 3.67 -8.219 -13.438 1 94.81 105 ARG B C 1
ATOM 1984 O O . ARG B 1 105 ? 2.518 -8.453 -13.805 1 94.81 105 ARG B O 1
ATOM 1991 N N . SER B 1 106 ? 4.68 -8.914 -13.727 1 94.44 106 SER B N 1
ATOM 1992 C CA . SER B 1 106 ? 4.512 -10.188 -14.414 1 94.44 106 SER B CA 1
ATOM 1993 C C . SER B 1 106 ? 5.066 -11.336 -13.578 1 94.44 106 SER B C 1
ATOM 1995 O O . SER B 1 106 ? 6.211 -11.289 -13.125 1 94.44 106 SER B O 1
ATOM 1997 N N . ILE B 1 107 ? 4.254 -12.352 -13.398 1 93.12 107 ILE B N 1
ATOM 1998 C CA . ILE B 1 107 ? 4.637 -13.516 -12.617 1 93.12 107 ILE B CA 1
ATOM 1999 C C . ILE B 1 107 ? 4.523 -14.773 -13.477 1 93.12 107 ILE B C 1
ATOM 2001 O O . ILE B 1 107 ? 3.445 -15.094 -13.977 1 93.12 107 ILE B O 1
ATOM 2005 N N . SER B 1 108 ? 5.602 -15.422 -13.602 1 93.38 108 SER B N 1
ATOM 2006 C CA . SER B 1 108 ? 5.574 -16.672 -14.367 1 93.38 108 SER B CA 1
ATOM 2007 C C . SER B 1 108 ? 4.75 -17.734 -13.648 1 93.38 108 SER B C 1
ATOM 2009 O O . SER B 1 108 ? 4.855 -17.906 -12.438 1 93.38 108 SER B O 1
ATOM 2011 N N . LEU B 1 109 ? 3.973 -18.438 -14.461 1 92.38 109 LEU B N 1
ATOM 2012 C CA . LEU B 1 109 ? 3.1 -19.453 -13.898 1 92.38 109 LEU B CA 1
ATOM 2013 C C . LEU B 1 109 ? 3.623 -20.859 -14.219 1 92.38 109 LEU B C 1
ATOM 2015 O O . LEU B 1 109 ? 3.902 -21.172 -15.375 1 92.38 109 LEU B O 1
ATOM 2019 N N . PRO B 1 110 ? 3.668 -21.641 -13.188 1 90.94 110 PRO B N 1
ATOM 2020 C CA . PRO B 1 110 ? 3.994 -23.047 -13.484 1 90.94 110 PRO B CA 1
ATOM 2021 C C . PRO B 1 110 ? 2.924 -23.734 -14.32 1 90.94 110 PRO B C 1
ATOM 2023 O O . PRO B 1 110 ? 1.763 -23.312 -14.312 1 90.94 110 PRO B O 1
ATOM 2026 N N . PRO B 1 111 ? 3.361 -24.812 -14.961 1 89.81 111 PRO B N 1
ATOM 2027 C CA . PRO B 1 111 ? 2.436 -25.484 -15.883 1 89.81 111 PRO B CA 1
ATOM 2028 C C . PRO B 1 111 ? 1.235 -26.094 -15.164 1 89.81 111 PRO B C 1
ATOM 2030 O O . PRO B 1 111 ? 0.198 -26.344 -15.781 1 89.81 111 PRO B O 1
ATOM 2033 N N . ASN B 1 112 ? 1.308 -26.359 -13.961 1 91.5 112 ASN B N 1
ATOM 2034 C CA . ASN B 1 112 ? 0.229 -27.047 -13.25 1 91.5 112 ASN B CA 1
ATOM 2035 C C . ASN B 1 112 ? -0.799 -26.047 -12.711 1 91.5 112 A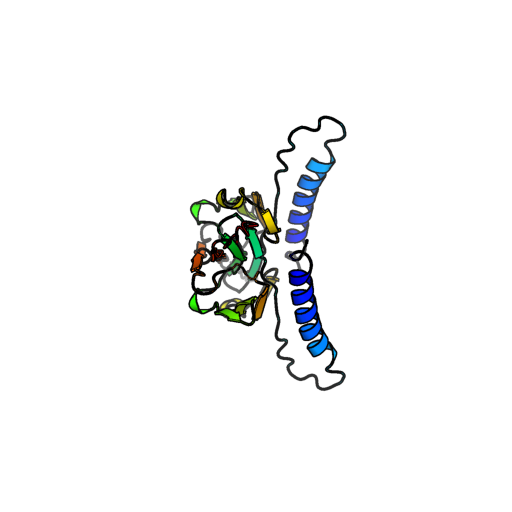SN B C 1
ATOM 2037 O O . ASN B 1 112 ? -1.666 -26.422 -11.914 1 91.5 112 ASN B O 1
ATOM 2041 N N . VAL B 1 113 ? -0.722 -24.797 -13.094 1 94.44 113 VAL B N 1
ATOM 2042 C CA . VAL B 1 113 ? -1.719 -23.812 -12.68 1 94.44 113 VAL B CA 1
ATOM 2043 C C . VAL B 1 113 ? -2.9 -23.844 -13.648 1 94.44 113 VAL B C 1
ATOM 2045 O O . VAL B 1 113 ? -2.713 -23.875 -14.867 1 94.44 113 VAL B O 1
ATOM 2048 N N . LYS B 1 114 ? -4.105 -23.906 -13.141 1 94.19 114 LYS B N 1
ATOM 2049 C CA . LYS B 1 114 ? -5.328 -23.812 -13.93 1 94.19 114 LYS B CA 1
ATOM 2050 C C . LYS B 1 114 ? -5.715 -22.344 -14.148 1 94.19 114 LYS B C 1
ATOM 2052 O O . LYS B 1 114 ? -6.496 -21.781 -13.375 1 94.19 114 LYS B O 1
ATOM 2057 N N . ALA B 1 115 ? -5.301 -21.844 -15.227 1 93.06 115 ALA B N 1
ATOM 2058 C CA . ALA B 1 115 ? -5.441 -20.406 -15.492 1 93.06 115 ALA B CA 1
ATOM 2059 C C . ALA B 1 115 ? -6.91 -20 -15.516 1 93.06 115 ALA B C 1
ATOM 2061 O O . ALA B 1 115 ? -7.262 -18.891 -15.094 1 93.06 115 ALA B O 1
ATOM 2062 N N . GLU B 1 116 ? -7.773 -20.828 -16 1 93.56 116 GLU B N 1
ATOM 2063 C CA . GLU B 1 116 ? -9.188 -20.516 -16.172 1 93.56 116 GLU B CA 1
ATOM 2064 C C . GLU B 1 116 ? -9.898 -20.422 -14.82 1 93.56 116 GLU B C 1
ATOM 2066 O O . GLU B 1 116 ? -11 -19.875 -14.727 1 93.56 116 GLU B O 1
ATOM 2071 N N . ASP B 1 117 ? -9.258 -20.906 -13.797 1 95.69 117 ASP B N 1
ATOM 2072 C CA . ASP B 1 117 ? -9.914 -20.969 -12.492 1 95.69 117 ASP B CA 1
ATOM 2073 C C . ASP B 1 117 ? -9.352 -19.906 -11.547 1 95.69 117 ASP B C 1
ATOM 2075 O O . ASP B 1 117 ? -9.695 -19.875 -10.359 1 95.69 117 ASP B O 1
ATOM 2079 N N . ILE B 1 118 ? -8.547 -19.094 -12.094 1 97.06 118 ILE B N 1
ATOM 2080 C CA . ILE B 1 118 ? -7.945 -18.047 -11.258 1 97.06 118 ILE B CA 1
ATOM 2081 C C . ILE B 1 118 ? -9.031 -17.094 -10.758 1 97.06 118 ILE B C 1
ATOM 2083 O O . ILE B 1 118 ? -9.906 -16.688 -11.531 1 97.06 118 ILE B O 1
ATOM 2087 N N . THR B 1 119 ? -9.008 -16.797 -9.469 1 98 119 THR B N 1
ATOM 2088 C CA . THR B 1 119 ? -9.945 -15.836 -8.883 1 98 119 THR B CA 1
ATOM 2089 C C . THR B 1 119 ? -9.195 -14.656 -8.273 1 98 119 THR B C 1
ATOM 2091 O O . THR B 1 119 ? -8.031 -14.781 -7.879 1 98 119 THR B O 1
ATOM 2094 N N . ALA B 1 120 ? -9.867 -13.531 -8.281 1 98.06 120 ALA B N 1
ATOM 2095 C CA . ALA B 1 120 ? -9.258 -12.305 -7.762 1 98.06 120 ALA B CA 1
ATOM 2096 C C . ALA B 1 120 ? -10.219 -11.578 -6.816 1 98.06 120 ALA B C 1
ATOM 2098 O O . ALA B 1 120 ? -11.43 -11.555 -7.051 1 98.06 120 ALA B O 1
ATOM 2099 N N . LYS B 1 121 ? -9.688 -11.086 -5.773 1 97.81 121 LYS B N 1
ATOM 2100 C CA . LYS B 1 121 ? -10.391 -10.219 -4.84 1 97.81 121 LYS B CA 1
ATOM 2101 C C . LYS B 1 121 ? -9.57 -8.969 -4.527 1 97.81 121 LYS B C 1
ATOM 2103 O O . LYS B 1 121 ? -8.352 -9.047 -4.348 1 97.81 121 LYS B O 1
ATOM 2108 N N . PHE B 1 122 ? -10.227 -7.844 -4.605 1 97.88 122 PHE B N 1
ATOM 2109 C CA . PHE B 1 122 ? -9.57 -6.59 -4.258 1 97.88 122 PHE B CA 1
ATOM 2110 C C . PHE B 1 122 ? -10.281 -5.906 -3.1 1 97.88 122 PHE B C 1
ATOM 2112 O O . PHE B 1 122 ? -11.43 -5.477 -3.234 1 97.88 122 PHE B O 1
ATOM 2119 N N . GLU B 1 123 ? -9.523 -5.852 -1.947 1 96.44 123 GLU B N 1
ATOM 2120 C CA . GLU B 1 123 ? -10.078 -5.254 -0.739 1 96.44 123 GLU B CA 1
ATOM 2121 C C . GLU B 1 123 ? -9.016 -4.473 0.032 1 96.44 123 GLU B C 1
ATOM 2123 O O . GLU B 1 123 ? -7.891 -4.945 0.195 1 96.44 123 GLU B O 1
ATOM 2128 N N . ASN B 1 124 ? -9.375 -3.273 0.434 1 97 124 ASN B N 1
ATOM 2129 C CA . ASN B 1 124 ? -8.516 -2.439 1.27 1 97 124 ASN B CA 1
ATOM 2130 C C . ASN B 1 124 ? -7.137 -2.258 0.648 1 97 124 ASN B C 1
ATOM 2132 O O . ASN B 1 124 ? -6.121 -2.352 1.341 1 97 124 ASN B O 1
ATOM 2136 N N . GLY B 1 125 ? -7.176 -2.1 -0.668 1 97.94 125 GLY B N 1
ATOM 2137 C CA . GLY B 1 125 ? -5.949 -1.777 -1.376 1 97.94 125 GLY B CA 1
ATOM 2138 C C . GLY B 1 125 ? -5.047 -2.979 -1.586 1 97.94 125 GLY B C 1
ATOM 2139 O O . GLY B 1 125 ? -3.879 -2.83 -1.949 1 97.94 125 GLY B O 1
ATOM 2140 N N . LEU B 1 126 ? -5.59 -4.148 -1.265 1 98.38 126 LEU B N 1
ATOM 2141 C CA . LEU B 1 126 ? -4.84 -5.391 -1.443 1 98.38 126 LEU B CA 1
ATOM 2142 C C . LEU B 1 126 ? -5.512 -6.285 -2.48 1 98.38 126 LEU B C 1
ATOM 2144 O O . LEU B 1 126 ? -6.68 -6.652 -2.33 1 98.38 126 LEU B O 1
ATOM 2148 N N . LEU B 1 127 ? -4.781 -6.578 -3.576 1 98.62 127 LEU B N 1
ATOM 2149 C CA . LEU B 1 127 ? -5.238 -7.539 -4.57 1 98.62 127 LEU B CA 1
ATOM 2150 C C . LEU B 1 127 ? -4.828 -8.953 -4.188 1 98.62 127 LEU B C 1
ATOM 2152 O O . LEU B 1 127 ? -3.648 -9.219 -3.945 1 98.62 127 LEU B O 1
ATOM 2156 N N . GLU B 1 128 ? -5.801 -9.789 -4.066 1 98.38 128 GLU B N 1
ATOM 2157 C CA . GLU B 1 128 ? -5.527 -11.188 -3.76 1 98.38 128 GLU B CA 1
ATOM 2158 C C . GLU B 1 128 ? -5.957 -12.094 -4.91 1 98.38 128 GLU B C 1
ATOM 2160 O O . GLU B 1 128 ? -7.125 -12.094 -5.305 1 98.38 128 GLU B O 1
ATOM 2165 N N . LEU B 1 129 ? -5.027 -12.859 -5.414 1 98.44 129 LEU B N 1
ATOM 2166 C CA . LEU B 1 129 ? -5.324 -13.82 -6.465 1 98.44 129 LEU B CA 1
ATOM 2167 C C . LEU B 1 129 ? -5.117 -15.25 -5.969 1 98.44 129 LEU B C 1
ATOM 2169 O O . LEU B 1 129 ? -4.164 -15.523 -5.238 1 98.44 129 LEU B O 1
ATOM 2173 N N . LYS B 1 130 ? -6.012 -16.047 -6.332 1 98.06 130 LYS B N 1
ATOM 2174 C CA . LYS B 1 130 ? -5.898 -17.484 -6.105 1 98.06 130 LYS B CA 1
ATOM 2175 C C . LYS B 1 130 ? -5.723 -18.234 -7.418 1 98.06 130 LYS B C 1
ATOM 2177 O O . LYS B 1 130 ? -6.508 -18.062 -8.352 1 98.06 130 LYS B O 1
ATOM 2182 N N . LEU B 1 131 ? -4.684 -19.047 -7.477 1 97.44 131 LEU B N 1
ATOM 2183 C CA . LEU B 1 131 ? -4.348 -19.781 -8.688 1 97.44 131 LEU B CA 1
ATOM 2184 C C . LEU B 1 131 ? -4.359 -21.297 -8.422 1 97.44 131 LEU B C 1
ATOM 2186 O O . LEU B 1 131 ? -3.334 -21.875 -8.055 1 97.44 131 LEU B O 1
ATOM 2190 N N . PRO B 1 132 ? -5.469 -21.938 -8.672 1 97.25 132 PRO B N 1
ATOM 2191 C CA . PRO B 1 132 ? -5.559 -23.375 -8.406 1 97.25 132 PRO B CA 1
ATOM 2192 C C . PRO B 1 132 ? -4.617 -24.203 -9.281 1 97.25 132 PRO B C 1
ATOM 2194 O O . PRO B 1 132 ? -4.363 -23.844 -10.43 1 97.25 132 PRO B O 1
ATOM 2197 N N . LYS B 1 133 ? -4.141 -25.297 -8.68 1 94.31 133 LYS B N 1
ATOM 2198 C CA . LYS B 1 133 ? -3.283 -26.219 -9.414 1 94.31 133 LYS B CA 1
ATOM 2199 C C . LYS B 1 133 ? -4.105 -27.328 -10.062 1 94.31 133 LYS B C 1
ATOM 2201 O O . LYS B 1 133 ? -5.156 -27.719 -9.547 1 94.31 133 LYS B O 1
ATOM 2206 N N . SER B 1 134 ? -3.551 -27.781 -11.172 1 89.69 134 SER B N 1
ATOM 2207 C CA . SER B 1 134 ? -4.164 -28.953 -11.789 1 89.69 134 SER B CA 1
ATOM 2208 C C . SER B 1 134 ? -3.781 -30.234 -11.055 1 89.69 134 SER B C 1
ATOM 2210 O O . SER B 1 134 ? -2.699 -30.312 -10.469 1 89.69 134 SER B O 1
ATOM 2212 N N . ALA B 1 135 ? -4.688 -31.141 -10.82 1 73.44 135 ALA B N 1
ATOM 2213 C CA . ALA B 1 135 ? -4.441 -32.406 -10.156 1 73.44 135 ALA B CA 1
ATOM 2214 C C . ALA B 1 135 ? -3.271 -33.156 -10.797 1 73.44 135 ALA B C 1
ATOM 2216 O O . ALA B 1 135 ? -3.057 -33.062 -12.008 1 73.44 135 ALA B O 1
ATOM 2217 N N . SER B 1 136 ? -2.182 -33.219 -10.031 1 61.56 136 SER B N 1
ATOM 2218 C CA . SER B 1 136 ? -1.074 -34.031 -10.547 1 61.56 136 SER B CA 1
ATOM 2219 C C . SER B 1 136 ? -1.574 -35.344 -11.156 1 61.56 136 SER B C 1
ATOM 2221 O O . SER B 1 136 ? -2.361 -36.062 -10.539 1 61.56 136 SER B O 1
ATOM 2223 N N . SER B 1 137 ? -1.836 -35.219 -12.375 1 51.47 137 SER B N 1
ATOM 2224 C CA . SER B 1 137 ? -2.08 -36.531 -12.969 1 51.47 137 SER B CA 1
ATOM 2225 C C . SER B 1 137 ? -0.938 -37.5 -12.672 1 51.47 137 SER B C 1
ATOM 2227 O O . SER B 1 137 ? 0.167 -37.344 -13.195 1 51.47 137 SER B O 1
ATOM 2229 N N . GLY B 1 138 ? -0.62 -37.562 -11.445 1 49.84 138 GLY B N 1
ATOM 2230 C CA . GLY B 1 138 ? 0.355 -38.594 -11.227 1 49.84 138 GLY B CA 1
ATOM 2231 C C . GLY B 1 138 ? 0.148 -39.812 -12.125 1 49.84 138 GLY B C 1
ATOM 2232 O O . GLY B 1 138 ? -0.943 -40.375 -12.164 1 49.84 138 GLY B O 1
ATOM 2233 N N . LYS B 1 139 ? 0.686 -39.719 -13.227 1 52.06 139 LYS B N 1
ATOM 2234 C CA . LYS B 1 139 ? 0.714 -40.875 -14.078 1 52.06 139 LYS B CA 1
ATOM 2235 C C . LYS B 1 139 ? 1.422 -42.062 -13.391 1 52.06 139 LYS B C 1
ATOM 2237 O O . LYS B 1 139 ? 2.609 -41.969 -13.07 1 52.06 139 LYS B O 1
ATOM 2242 N N . LYS B 1 140 ? 0.695 -42.688 -12.477 1 51.75 140 LYS B N 1
ATOM 2243 C CA . LYS B 1 140 ? 1.262 -43.938 -11.984 1 51.75 140 LYS B CA 1
ATOM 2244 C C . LYS B 1 140 ? 1.639 -44.844 -13.141 1 51.75 140 LYS B C 1
ATOM 2246 O O . LYS B 1 140 ? 0.778 -45.25 -13.93 1 51.75 140 LYS B O 1
ATOM 2251 N N . ILE B 1 141 ? 2.738 -44.531 -13.539 1 52.16 141 ILE B N 1
ATOM 2252 C CA . ILE B 1 141 ? 3.217 -45.5 -14.531 1 52.16 141 ILE B CA 1
ATOM 2253 C C . ILE B 1 141 ? 3.34 -46.875 -13.891 1 52.16 141 ILE B C 1
ATOM 2255 O O . ILE B 1 141 ? 4.125 -47.062 -12.953 1 52.16 141 ILE B O 1
ATOM 2259 N N . THR B 1 142 ? 2.354 -47.562 -13.773 1 50.19 142 THR B N 1
ATOM 2260 C CA . THR B 1 142 ? 2.439 -48.969 -13.398 1 50.19 142 THR B CA 1
ATOM 2261 C C . THR B 1 142 ? 3.293 -49.75 -14.398 1 50.19 142 THR B C 1
ATOM 2263 O O . THR B 1 142 ? 3.08 -49.656 -15.609 1 50.19 142 THR B O 1
ATOM 2266 N N . ILE B 1 143 ? 4.465 -49.938 -13.945 1 58.38 143 ILE B N 1
ATOM 2267 C CA . ILE B 1 143 ? 5.266 -50.844 -14.758 1 58.38 143 ILE B CA 1
ATOM 2268 C C . ILE B 1 143 ? 4.539 -52.156 -14.906 1 58.38 143 ILE B C 1
ATOM 2270 O O . ILE B 1 143 ? 4.145 -52.781 -13.914 1 58.38 143 ILE B O 1
ATOM 2274 N N . GLU B 1 144 ? 3.949 -52.375 -15.961 1 51.28 144 GLU B N 1
ATOM 2275 C CA . GLU B 1 144 ? 3.562 -53.75 -16.219 1 51.28 144 GLU B CA 1
ATOM 2276 C C . GLU B 1 144 ? 4.762 -54.688 -16.094 1 51.28 144 GLU B C 1
ATOM 2278 O O . GLU B 1 144 ? 5.879 -54.344 -16.469 1 51.28 144 GLU B O 1
#

Solvent-accessible surface area (backbone atoms only — not comparable to full-atom values): 16589 Å² total; per-residue (Å²): 134,82,66,74,69,61,54,52,60,46,50,50,46,46,48,47,42,46,54,46,40,62,58,54,62,58,79,91,76,83,82,57,86,67,77,72,80,42,66,46,76,69,41,37,32,32,34,33,46,95,57,32,36,37,40,38,36,50,43,52,65,50,53,76,90,48,53,45,78,46,79,55,93,57,22,43,35,41,34,40,63,44,73,81,60,69,83,66,66,56,64,46,78,72,41,79,58,65,82,51,29,36,36,68,46,65,42,78,49,64,88,48,48,36,74,91,64,49,44,76,47,76,49,32,11,24,38,38,34,41,35,35,43,50,76,75,73,68,73,73,72,69,78,125,134,81,67,73,69,59,53,53,60,47,51,50,46,46,49,48,43,47,53,47,41,62,58,54,64,62,76,93,76,83,82,58,84,66,76,71,79,40,67,45,77,69,41,38,33,31,34,34,47,96,54,33,35,38,40,36,37,50,43,52,65,48,54,74,90,48,54,45,79,45,79,56,95,58,22,45,34,41,34,40,65,44,73,79,60,70,82,68,66,54,65,45,79,70,41,79,58,65,80,53,29,38,36,69,47,65,40,81,49,63,87,50,48,36,74,90,62,47,44,77,46,76,49,30,10,24,36,39,34,40,35,36,44,49,76,76,71,68,71,75,73,69,79,123

Organism: Rhizophagus irregularis (strain DAOM 197198w) (NCBI:txid1432141)

Sequence (288 aa):
MSLYQSNVNHIFDDFIKDLSVARRGGTRSGRGHNTNNTFFVPLIDVHENDNEFFVNAELPGLNKDQINIDVRDNALIISGETKKEQKYEKGETIIQERSYGSFTRSISLPPNVKAEDITAKFENGLLELKLPKSASSGKKITIEMSLYQSNVNHIFDDFIKDLSVARRGGTRSGRGHNTNNTFFVPLIDVHENDNEFFVNAELPGLNKDQINIDVRDNALIISGETKKEQKYEKGETIIQERSYGSFTRSISLPPNVKAEDITAKFENGLLELKLPKSASSGKKITIE

Secondary structure (DSSP, 8-state):
---TTHHHHHHHHHHHHHHHHHHHSS-S----------B----EEEEE-SSEEEEEEE-TT--GGGEEEEEETTEEEEEEEE---GGGTSSEEEEE-S--EEEEEEEE--TTB-GGG-EEEEETTEEEEEEEBP----------/---TTHHHHHHHHHHHHHHHHHHHS--S----------B----EEEEE-SSEEEEEEE-TT--GGGEEEEEETTEEEEEEEE---GGGTSSEEEEE-S--EEEEEEEE--TTB-GGG-EEEEETTEEEEEEEBP----------